Protein AF-A0A3D4UGM9-F1 (afdb_monomer_lite)

pLDDT: mean 83.97, std 18.54, range [36.38, 98.12]

Structure (mmCIF, N/CA/C/O backbone):
data_AF-A0A3D4UGM9-F1
#
_entry.id   AF-A0A3D4UGM9-F1
#
loop_
_atom_site.group_PDB
_atom_site.id
_atom_site.type_symbol
_atom_site.label_atom_id
_atom_site.label_alt_id
_atom_site.label_comp_id
_atom_site.label_asym_id
_atom_site.label_entity_id
_atom_site.label_seq_id
_atom_site.pdbx_PDB_ins_code
_atom_site.Cartn_x
_atom_site.Cartn_y
_atom_site.Cartn_z
_atom_site.occupancy
_atom_site.B_iso_or_equiv
_atom_site.auth_seq_id
_atom_site.auth_comp_id
_atom_site.auth_asym_id
_atom_site.auth_atom_id
_atom_site.pdbx_PDB_model_num
ATOM 1 N N . MET A 1 1 ? 41.164 -22.476 -8.500 1.00 52.16 1 MET A N 1
ATOM 2 C CA . MET A 1 1 ? 39.698 -22.614 -8.612 1.00 52.16 1 MET A CA 1
ATOM 3 C C . MET A 1 1 ? 39.141 -21.199 -8.701 1.00 52.16 1 MET A C 1
ATOM 5 O O . MET A 1 1 ? 39.003 -20.539 -7.682 1.00 52.16 1 MET A O 1
ATOM 9 N N . GLU A 1 2 ? 38.993 -20.668 -9.916 1.00 48.28 2 GLU A N 1
ATOM 10 C CA . GLU 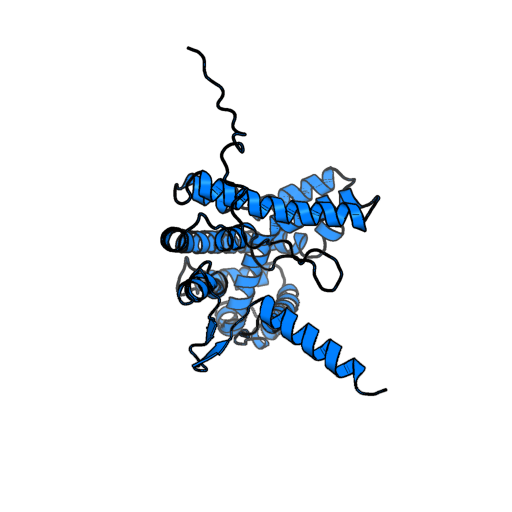A 1 2 ? 38.495 -19.303 -10.129 1.00 48.28 2 GLU A CA 1
ATOM 11 C C . GLU A 1 2 ? 36.993 -19.257 -9.857 1.00 48.28 2 GLU A C 1
ATOM 13 O O . GLU A 1 2 ? 36.191 -19.853 -10.579 1.00 48.28 2 GLU A O 1
ATOM 18 N N . ILE A 1 3 ? 36.606 -18.544 -8.802 1.00 52.09 3 ILE A N 1
ATOM 19 C CA . ILE A 1 3 ? 35.214 -18.181 -8.561 1.00 52.09 3 ILE A CA 1
ATOM 20 C C . ILE A 1 3 ? 34.865 -17.136 -9.621 1.00 52.09 3 ILE A C 1
ATOM 22 O O . ILE A 1 3 ? 35.132 -15.948 -9.441 1.00 52.09 3 ILE A O 1
ATOM 26 N N . ARG A 1 4 ? 34.296 -17.572 -10.752 1.00 52.66 4 ARG A N 1
ATOM 27 C CA . ARG A 1 4 ? 33.662 -16.660 -11.710 1.00 52.66 4 ARG A CA 1
ATOM 28 C C . ARG A 1 4 ? 32.593 -15.880 -10.949 1.00 52.66 4 ARG A C 1
ATOM 30 O O . ARG A 1 4 ? 31.542 -16.431 -10.615 1.00 52.66 4 ARG A O 1
ATOM 37 N N . ARG A 1 5 ? 32.871 -14.608 -10.649 1.00 54.94 5 ARG A N 1
ATOM 38 C CA . ARG A 1 5 ? 31.855 -13.646 -10.220 1.00 54.94 5 ARG A CA 1
ATOM 39 C C . ARG A 1 5 ? 30.829 -13.604 -11.348 1.00 54.94 5 ARG A C 1
ATOM 41 O O . ARG A 1 5 ? 31.093 -13.027 -12.393 1.00 54.94 5 ARG A O 1
ATOM 48 N N . ARG A 1 6 ? 29.704 -14.307 -11.184 1.00 53.03 6 ARG A N 1
ATOM 49 C CA . ARG A 1 6 ? 28.543 -14.129 -12.060 1.00 53.03 6 ARG A CA 1
ATOM 50 C C . ARG A 1 6 ? 28.184 -12.655 -11.974 1.00 53.03 6 ARG A C 1
ATOM 52 O O . ARG A 1 6 ? 27.813 -12.205 -10.888 1.00 53.03 6 ARG A O 1
ATOM 59 N N . ASP A 1 7 ? 28.303 -11.938 -13.084 1.00 53.28 7 ASP A N 1
ATOM 60 C CA . ASP A 1 7 ? 27.740 -10.603 -13.205 1.00 53.28 7 ASP A CA 1
ATOM 61 C C . ASP A 1 7 ? 26.256 -10.701 -12.859 1.00 53.28 7 ASP A C 1
ATOM 63 O O . ASP A 1 7 ? 25.446 -11.293 -13.578 1.00 53.28 7 ASP A O 1
ATOM 67 N N . ARG A 1 8 ? 25.896 -10.166 -11.688 1.00 53.78 8 ARG A N 1
ATOM 68 C CA . ARG A 1 8 ? 24.505 -10.113 -11.219 1.00 53.78 8 ARG A CA 1
ATOM 69 C C . ARG A 1 8 ? 23.646 -9.184 -12.091 1.00 53.78 8 ARG A C 1
ATOM 71 O O . ARG A 1 8 ? 22.435 -9.165 -11.916 1.00 53.78 8 ARG A O 1
ATOM 78 N N . ASN A 1 9 ? 24.263 -8.507 -13.064 1.00 51.75 9 ASN A N 1
ATOM 79 C CA . ASN A 1 9 ? 23.662 -7.527 -13.963 1.00 51.75 9 ASN A CA 1
ATOM 80 C C . ASN A 1 9 ? 23.486 -8.037 -15.406 1.00 51.75 9 ASN A C 1
ATOM 82 O O . ASN A 1 9 ? 23.445 -7.225 -16.324 1.00 51.75 9 ASN A O 1
ATOM 86 N N . ASN A 1 10 ? 23.364 -9.352 -15.645 1.00 52.81 10 ASN A N 1
ATOM 87 C CA . ASN A 1 10 ? 22.950 -9.875 -16.960 1.00 52.81 10 ASN A CA 1
ATOM 88 C C . ASN A 1 10 ? 21.470 -9.513 -17.244 1.00 52.81 10 ASN A C 1
ATOM 90 O O . ASN A 1 10 ? 20.589 -10.377 -17.183 1.00 52.81 10 ASN A O 1
ATOM 94 N N . GLU A 1 11 ? 21.211 -8.230 -17.508 1.00 55.91 11 GLU A N 1
ATOM 95 C CA . GLU A 1 11 ? 20.024 -7.700 -18.195 1.00 55.91 11 GLU A CA 1
ATOM 96 C C . GLU A 1 11 ? 20.094 -7.965 -19.709 1.00 55.91 11 GLU A C 1
ATOM 98 O O . GLU A 1 11 ? 19.071 -7.913 -20.379 1.00 55.91 11 GLU A O 1
ATOM 103 N N . ALA A 1 12 ? 21.274 -8.328 -20.228 1.00 55.41 12 ALA A N 1
ATOM 104 C CA . ALA A 1 12 ? 21.568 -8.501 -21.653 1.00 55.41 12 ALA A CA 1
ATOM 105 C C . ALA A 1 12 ? 20.773 -9.609 -22.382 1.00 55.41 12 ALA A C 1
ATOM 107 O O . ALA A 1 12 ? 20.833 -9.668 -23.602 1.00 55.41 12 ALA A O 1
ATOM 108 N N . ASP A 1 13 ? 20.015 -10.447 -21.664 1.00 68.00 13 ASP A N 1
ATOM 109 C CA . ASP A 1 13 ? 19.215 -11.538 -22.250 1.00 68.00 13 ASP A CA 1
ATOM 110 C C . ASP A 1 13 ? 17.695 -11.348 -22.057 1.00 68.00 13 ASP A C 1
ATOM 112 O O . ASP A 1 13 ? 16.922 -12.297 -22.216 1.00 68.00 13 ASP A O 1
ATOM 116 N N . LEU A 1 14 ? 17.234 -10.161 -21.640 1.00 77.88 14 LEU A N 1
ATOM 117 C CA . LEU A 1 14 ? 15.797 -9.905 -21.521 1.00 77.88 14 LEU A CA 1
ATOM 118 C C . LEU A 1 14 ? 15.202 -9.556 -22.892 1.00 77.88 14 LEU A C 1
ATOM 120 O O . LEU A 1 14 ? 15.780 -8.742 -23.608 1.00 77.88 14 LEU A O 1
ATOM 124 N N . PRO A 1 15 ? 14.039 -10.121 -23.260 1.00 75.44 15 PRO A N 1
ATOM 125 C CA . PRO A 1 15 ? 13.365 -9.805 -24.512 1.00 75.44 15 PRO A CA 1
ATOM 126 C C . PRO A 1 15 ? 12.660 -8.442 -24.399 1.00 75.44 15 PRO A C 1
ATOM 128 O O . PRO A 1 15 ? 11.434 -8.367 -24.359 1.00 75.44 15 PRO A O 1
ATOM 131 N N . THR A 1 16 ? 13.441 -7.361 -24.312 1.00 74.31 16 THR A N 1
ATOM 132 C CA . THR A 1 16 ? 12.942 -5.977 -24.203 1.00 74.31 16 THR A CA 1
ATOM 133 C C . THR A 1 16 ? 12.211 -5.510 -25.458 1.00 74.31 16 THR A C 1
ATOM 135 O O . THR A 1 16 ? 11.442 -4.559 -25.395 1.00 74.31 16 THR A O 1
ATOM 138 N N . ASP A 1 17 ? 12.410 -6.200 -26.581 1.00 80.56 17 ASP A N 1
ATOM 139 C CA . ASP A 1 17 ? 11.792 -5.866 -27.866 1.00 80.56 17 ASP A CA 1
ATOM 140 C C . ASP A 1 17 ? 10.357 -6.403 -28.006 1.00 80.56 17 ASP A C 1
ATOM 142 O O . ASP A 1 17 ? 9.691 -6.137 -29.006 1.00 80.56 17 ASP A O 1
ATOM 146 N N . VAL A 1 18 ? 9.859 -7.175 -27.032 1.00 84.38 18 VAL A N 1
ATOM 147 C CA . VAL A 1 18 ? 8.483 -7.688 -27.062 1.00 84.38 18 VAL A CA 1
ATOM 148 C C . VAL A 1 18 ? 7.525 -6.568 -26.647 1.00 84.38 18 VAL A C 1
ATOM 150 O O . VAL A 1 18 ? 7.642 -6.084 -25.522 1.00 84.38 18 VAL A O 1
ATOM 153 N N . PRO A 1 19 ? 6.550 -6.172 -27.487 1.00 90.19 19 PRO A N 1
ATOM 154 C CA . PRO A 1 19 ? 5.600 -5.119 -27.138 1.00 90.19 19 PRO A CA 1
ATOM 155 C C . PRO A 1 19 ? 4.764 -5.468 -25.899 1.00 90.19 19 PRO A C 1
ATOM 157 O O . PRO A 1 19 ? 4.309 -6.603 -25.745 1.00 90.19 19 PRO A O 1
ATOM 160 N N . TYR A 1 20 ? 4.512 -4.479 -25.039 1.00 92.75 20 TYR A N 1
ATOM 161 C CA . TYR A 1 20 ? 3.623 -4.601 -23.881 1.00 92.75 20 TYR A CA 1
ATOM 162 C C . TYR A 1 20 ? 2.859 -3.297 -23.611 1.00 92.75 20 TYR A C 1
ATOM 164 O O . TYR A 1 20 ? 3.333 -2.217 -23.977 1.00 92.75 20 TYR A O 1
ATOM 172 N N . PRO A 1 21 ? 1.692 -3.364 -22.941 1.00 93.06 21 PRO A N 1
ATOM 173 C CA . PRO A 1 21 ? 0.984 -2.175 -22.480 1.00 93.06 21 PRO A CA 1
ATOM 174 C C . PRO A 1 21 ? 1.801 -1.440 -21.412 1.00 93.06 21 PRO A C 1
ATOM 176 O O . PRO A 1 21 ? 2.055 -1.977 -20.328 1.00 93.06 21 PRO A O 1
ATOM 179 N N . LYS A 1 22 ? 2.212 -0.207 -21.713 1.00 94.62 22 LYS A N 1
ATOM 180 C CA . LYS A 1 22 ? 2.955 0.640 -20.776 1.00 94.62 22 LYS A CA 1
ATOM 181 C C . LYS A 1 22 ? 2.076 1.045 -19.595 1.00 94.62 22 LYS A C 1
ATOM 183 O O . LYS A 1 22 ? 0.906 1.384 -19.771 1.00 94.62 22 LYS A O 1
ATOM 188 N N . LEU A 1 23 ? 2.664 1.037 -18.398 1.00 95.69 23 LEU A N 1
ATOM 189 C CA . LEU A 1 23 ? 1.989 1.500 -17.181 1.00 95.69 23 LEU A CA 1
ATOM 190 C C . LEU A 1 23 ? 1.979 3.028 -17.071 1.00 95.69 23 LEU A C 1
ATOM 192 O O . LEU A 1 23 ? 1.031 3.596 -16.544 1.00 95.69 23 LEU A O 1
ATOM 196 N N . ALA A 1 24 ? 3.030 3.691 -17.562 1.00 96.56 24 ALA A N 1
ATOM 197 C CA . ALA A 1 24 ? 3.101 5.145 -17.583 1.00 96.56 24 ALA A CA 1
ATOM 198 C C . ALA A 1 24 ? 2.166 5.688 -18.669 1.00 96.56 24 ALA A C 1
ATOM 200 O O . ALA A 1 24 ? 2.397 5.477 -19.861 1.00 96.56 24 ALA A O 1
ATOM 201 N N . GLN A 1 25 ? 1.112 6.377 -18.241 1.00 95.00 25 GLN A N 1
ATOM 202 C CA . GLN A 1 25 ? 0.157 7.059 -19.106 1.00 95.00 25 GLN A CA 1
ATOM 203 C C . GLN A 1 25 ? 0.026 8.502 -18.633 1.00 95.00 25 GLN A C 1
ATOM 205 O O . GLN A 1 25 ? -0.074 8.747 -17.432 1.00 95.00 25 GLN A O 1
ATOM 210 N N . THR A 1 26 ? 0.046 9.454 -19.559 1.00 93.75 26 THR A N 1
ATOM 211 C CA . THR A 1 26 ? -0.160 10.867 -19.234 1.00 93.75 26 THR A CA 1
ATOM 212 C C . THR A 1 26 ? -1.630 11.103 -18.894 1.00 93.75 26 THR A C 1
ATOM 214 O O . THR A 1 26 ? -2.517 10.720 -19.655 1.00 93.75 26 THR A O 1
ATOM 217 N N . GLY A 1 27 ? -1.881 11.703 -17.736 1.00 91.88 27 GLY A N 1
ATOM 218 C CA . GLY A 1 27 ? -3.193 12.116 -17.275 1.00 91.88 27 GLY A CA 1
ATOM 219 C C . GLY A 1 27 ? -3.652 13.441 -17.897 1.00 91.88 27 GLY A C 1
ATOM 220 O O . GLY A 1 27 ? -2.912 14.079 -18.651 1.00 91.88 27 GLY A O 1
ATOM 221 N N . PRO A 1 28 ? -4.883 13.881 -17.574 1.00 90.62 28 PRO A N 1
ATOM 222 C CA . PRO A 1 28 ? -5.460 15.125 -18.096 1.00 90.62 28 PRO A CA 1
ATOM 223 C C . PRO A 1 28 ? -4.672 16.391 -17.728 1.00 90.62 28 PRO A C 1
ATOM 225 O O . PRO A 1 28 ? -4.784 17.407 -18.405 1.00 90.62 28 PRO A O 1
ATOM 228 N N . ASP A 1 29 ? -3.889 16.331 -16.654 1.00 90.38 29 ASP A N 1
ATOM 229 C CA . ASP A 1 29 ? -3.048 17.407 -16.127 1.00 90.38 29 ASP A CA 1
ATOM 230 C C . ASP A 1 29 ? -1.643 17.451 -16.756 1.00 90.38 29 ASP A C 1
ATOM 232 O O . ASP A 1 29 ? -0.826 18.296 -16.392 1.00 90.38 29 ASP A O 1
ATOM 236 N N . GLY A 1 30 ? -1.344 16.546 -17.694 1.00 90.94 30 GLY A N 1
ATOM 237 C CA . GLY A 1 30 ? -0.029 16.433 -18.324 1.00 90.94 30 GLY A CA 1
ATOM 238 C C . GLY A 1 30 ? 1.013 15.678 -17.490 1.00 90.94 30 GLY A C 1
ATOM 239 O O . GLY A 1 30 ? 2.137 15.508 -17.965 1.00 90.94 30 GLY A O 1
ATOM 240 N N . ARG A 1 31 ? 0.665 15.186 -16.293 1.00 94.44 31 ARG A N 1
ATOM 241 C CA . ARG A 1 31 ? 1.539 14.351 -15.449 1.00 94.44 31 ARG A CA 1
ATOM 242 C C . ARG A 1 31 ? 1.306 12.866 -15.724 1.00 94.44 31 ARG A C 1
ATOM 244 O O . ARG A 1 31 ? 0.272 12.473 -16.250 1.00 94.44 31 ARG A O 1
ATOM 251 N N . ILE A 1 32 ? 2.256 12.002 -15.385 1.00 95.62 32 ILE A N 1
ATOM 252 C CA . ILE A 1 32 ? 2.084 10.549 -15.408 1.00 95.62 32 ILE A CA 1
ATOM 253 C C . ILE A 1 32 ? 1.095 10.159 -14.312 1.00 95.62 32 ILE A C 1
ATOM 255 O O . ILE A 1 32 ? 1.346 10.351 -13.118 1.00 95.62 32 ILE A O 1
ATOM 259 N N . ALA A 1 33 ? -0.018 9.561 -14.730 1.00 93.19 33 ALA A N 1
ATOM 260 C CA . ALA A 1 33 ? -1.059 9.075 -13.845 1.00 93.19 33 ALA A CA 1
ATOM 261 C C . ALA A 1 33 ? -0.470 8.110 -12.807 1.00 93.19 33 ALA A C 1
ATOM 263 O O . ALA A 1 33 ? 0.160 7.102 -13.145 1.00 93.19 33 ALA A O 1
ATOM 264 N N . ARG A 1 34 ? -0.676 8.431 -11.528 1.00 92.44 34 ARG A N 1
ATOM 265 C CA . ARG A 1 34 ? -0.222 7.596 -10.416 1.00 92.44 34 ARG A CA 1
ATOM 266 C C . ARG A 1 34 ? -1.104 6.350 -10.321 1.00 92.44 34 ARG A C 1
ATOM 268 O O . ARG A 1 34 ? -2.331 6.430 -10.379 1.00 92.44 34 ARG A O 1
ATOM 275 N N . LEU A 1 35 ? -0.473 5.185 -10.205 1.00 92.19 35 LEU A N 1
ATOM 276 C CA . LEU A 1 35 ? -1.179 3.905 -10.168 1.00 92.19 35 LEU A CA 1
ATOM 277 C C . LEU A 1 35 ? -1.915 3.715 -8.834 1.00 92.19 35 LEU A C 1
ATOM 279 O O . LEU A 1 35 ? -1.336 3.872 -7.765 1.00 92.19 35 LEU A O 1
ATOM 283 N N . ARG A 1 36 ? -3.175 3.275 -8.911 1.00 87.69 36 ARG A N 1
ATOM 284 C CA . ARG A 1 36 ? -4.008 2.894 -7.749 1.00 87.69 36 ARG A CA 1
ATOM 285 C C . ARG A 1 36 ? -3.778 1.458 -7.271 1.00 87.69 36 ARG A C 1
ATOM 287 O O . ARG A 1 36 ? -4.483 0.960 -6.408 1.00 87.69 36 ARG A O 1
ATOM 294 N N . GLN A 1 37 ? -2.850 0.745 -7.896 1.00 90.12 37 GLN A N 1
ATOM 295 C CA . GLN A 1 37 ? -2.473 -0.618 -7.538 1.00 90.12 37 GLN A CA 1
ATOM 296 C C . GLN A 1 37 ? -0.955 -0.719 -7.542 1.00 90.12 37 GLN A C 1
ATOM 298 O O . GLN A 1 37 ? -0.273 0.106 -8.154 1.00 90.12 37 GLN A O 1
ATOM 303 N N . LEU A 1 38 ? -0.436 -1.772 -6.911 1.00 92.69 38 LEU A N 1
ATOM 304 C CA . LEU A 1 38 ? 0.997 -2.033 -6.903 1.00 92.69 38 LEU A CA 1
ATOM 305 C C . LEU A 1 38 ? 1.546 -2.121 -8.337 1.00 92.69 38 LEU A C 1
ATOM 307 O O . LEU A 1 38 ? 1.051 -2.942 -9.122 1.00 92.69 38 LEU A O 1
ATOM 311 N N . PRO A 1 39 ? 2.607 -1.362 -8.669 1.00 95.25 39 PRO A N 1
ATOM 312 C CA . PRO A 1 39 ? 3.260 -1.426 -9.967 1.00 95.25 39 PRO A CA 1
ATOM 313 C C . PRO A 1 39 ? 3.654 -2.853 -10.349 1.00 95.25 39 PRO A C 1
ATOM 315 O O . PRO A 1 39 ? 3.459 -3.246 -11.492 1.00 95.25 39 PRO A O 1
ATOM 318 N N . ASP A 1 40 ? 4.136 -3.662 -9.397 1.00 95.31 40 ASP A N 1
ATOM 319 C CA . ASP A 1 40 ? 4.467 -5.072 -9.629 1.00 95.31 40 ASP A CA 1
ATOM 320 C C . ASP A 1 40 ? 3.260 -5.899 -10.100 1.00 95.31 40 ASP A C 1
ATOM 322 O O . ASP A 1 40 ? 3.409 -6.729 -10.996 1.00 95.31 40 ASP A O 1
ATOM 326 N N . ILE A 1 41 ? 2.075 -5.674 -9.520 1.00 92.94 41 ILE A N 1
ATOM 327 C CA . ILE A 1 41 ? 0.835 -6.381 -9.875 1.00 92.94 41 ILE A CA 1
ATOM 328 C C . ILE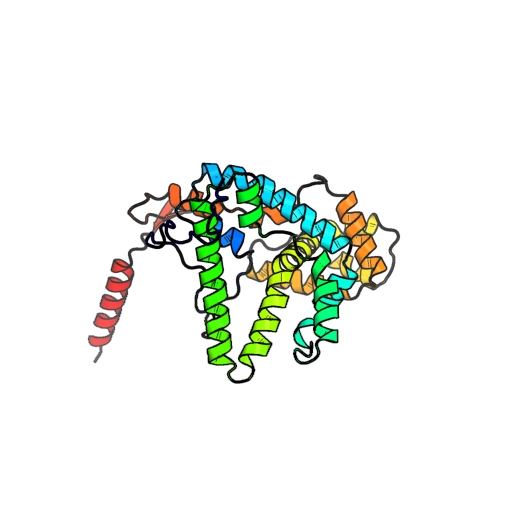 A 1 41 ? 0.394 -5.985 -11.281 1.00 92.94 41 ILE A C 1
ATOM 330 O O . ILE A 1 41 ? 0.106 -6.853 -12.103 1.00 92.94 41 ILE A O 1
ATOM 334 N N . LEU A 1 42 ? 0.383 -4.686 -11.580 1.00 93.00 42 LEU A N 1
ATOM 335 C CA . LEU A 1 42 ? 0.013 -4.188 -12.904 1.00 93.00 42 LEU A CA 1
ATOM 336 C C . LEU A 1 42 ? 1.028 -4.603 -13.973 1.00 93.00 42 LEU A C 1
ATOM 338 O O . LEU A 1 42 ? 0.641 -5.008 -15.068 1.00 93.00 42 LEU A O 1
ATOM 342 N N . ALA A 1 43 ? 2.317 -4.613 -13.640 1.00 95.19 43 ALA A N 1
ATOM 343 C CA . ALA A 1 43 ? 3.356 -5.134 -14.514 1.00 95.19 43 ALA A CA 1
ATOM 344 C C . ALA A 1 43 ? 3.125 -6.615 -14.835 1.00 95.19 43 ALA A C 1
ATOM 346 O O . ALA A 1 43 ? 3.247 -6.989 -15.998 1.00 95.19 43 ALA A O 1
ATOM 347 N N . LEU A 1 44 ? 2.706 -7.444 -13.867 1.00 94.38 44 LEU A N 1
ATOM 348 C CA . LEU A 1 44 ? 2.413 -8.864 -14.118 1.00 94.38 44 LEU A CA 1
ATOM 349 C C . LEU A 1 44 ? 1.257 -9.037 -15.109 1.00 94.38 44 LEU A C 1
ATOM 351 O O . LEU A 1 44 ? 1.301 -9.946 -15.941 1.00 94.38 44 LEU A O 1
ATOM 355 N N . ARG A 1 45 ? 0.257 -8.144 -15.062 1.00 91.06 45 ARG A N 1
ATOM 356 C CA . ARG A 1 45 ? -0.846 -8.107 -16.038 1.00 91.06 45 ARG A CA 1
ATOM 357 C C . ARG A 1 45 ? -0.338 -7.752 -17.435 1.00 91.06 45 ARG A C 1
ATOM 359 O O . ARG A 1 45 ? -0.679 -8.446 -18.397 1.00 91.06 45 ARG A O 1
ATOM 366 N N . SER A 1 46 ? 0.516 -6.734 -17.540 1.00 91.94 46 SER A N 1
ATOM 367 C CA . SER A 1 46 ? 1.095 -6.269 -18.809 1.00 91.94 46 SER A CA 1
ATOM 368 C C . SER A 1 46 ? 2.192 -7.177 -19.368 1.00 91.94 46 SER A C 1
ATOM 370 O O . SER A 1 46 ? 2.493 -7.100 -20.554 1.00 91.94 46 SER A O 1
ATOM 372 N N . ASN A 1 47 ? 2.797 -8.039 -18.550 1.00 94.12 47 ASN A N 1
ATOM 373 C CA . ASN A 1 47 ? 3.972 -8.815 -18.928 1.00 94.12 47 ASN A CA 1
ATOM 374 C C . ASN A 1 47 ? 3.626 -9.946 -19.920 1.00 94.12 47 ASN A C 1
ATOM 376 O O . ASN A 1 47 ? 3.024 -10.949 -19.516 1.00 94.12 47 ASN A O 1
ATOM 380 N N . PRO A 1 48 ? 4.061 -9.864 -21.191 1.00 92.94 48 PRO A N 1
ATOM 381 C CA . PRO A 1 48 ? 3.671 -10.812 -22.239 1.00 92.94 48 PRO A CA 1
ATOM 382 C C . PRO A 1 48 ? 4.251 -12.216 -22.023 1.00 92.94 48 PRO A C 1
ATOM 384 O O . PRO A 1 48 ? 3.784 -13.188 -22.607 1.00 92.94 48 PRO A O 1
ATOM 387 N N . THR A 1 49 ? 5.266 -12.341 -21.166 1.00 93.06 49 THR A N 1
ATOM 388 C CA . THR A 1 49 ? 5.921 -13.622 -20.870 1.00 93.06 49 THR A CA 1
ATOM 389 C C . THR A 1 49 ? 5.252 -14.386 -19.725 1.00 93.06 49 THR A C 1
ATOM 391 O O . THR A 1 49 ? 5.509 -15.577 -19.535 1.00 93.06 49 THR A O 1
ATOM 394 N N . VAL A 1 50 ? 4.394 -13.730 -18.940 1.00 92.31 50 VAL A N 1
ATOM 395 C CA . VAL A 1 50 ? 3.559 -14.383 -17.925 1.00 92.31 50 VAL A CA 1
ATOM 396 C C . VAL A 1 50 ? 2.336 -14.936 -18.646 1.00 92.31 50 VAL A C 1
ATOM 398 O O . VAL A 1 50 ? 1.714 -14.212 -19.408 1.00 92.31 50 VAL A O 1
ATOM 401 N N . GLY A 1 51 ? 1.988 -16.207 -18.451 1.00 88.94 51 GLY A N 1
ATOM 402 C CA . GLY A 1 51 ? 0.781 -16.817 -19.029 1.00 88.94 51 GLY A CA 1
ATOM 403 C C . GLY A 1 51 ? -0.328 -17.023 -17.987 1.00 88.94 51 GLY A C 1
ATOM 404 O O . GLY A 1 51 ? -0.060 -16.882 -16.791 1.00 88.94 51 GLY A O 1
ATOM 405 N N . PRO A 1 52 ? -1.547 -17.427 -18.399 1.00 85.31 52 PRO A N 1
ATOM 406 C CA . PRO A 1 52 ? -2.669 -17.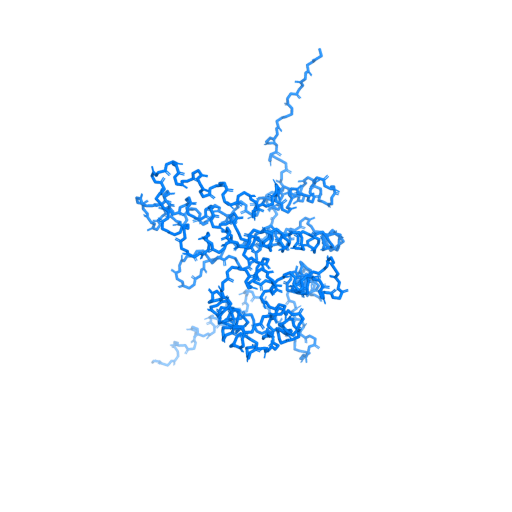690 -17.490 1.00 85.31 52 PRO A CA 1
ATOM 407 C C . PRO A 1 52 ? -2.327 -18.638 -16.340 1.00 85.31 52 PRO A C 1
ATOM 409 O O . PRO A 1 52 ? -2.574 -18.332 -15.180 1.00 85.31 52 PRO A O 1
ATOM 412 N N . LYS A 1 53 ? -1.651 -19.745 -16.660 1.00 87.50 53 LYS A N 1
ATOM 413 C CA . LYS A 1 53 ? -1.224 -20.748 -15.679 1.00 87.50 53 LYS A CA 1
ATOM 414 C C . LYS A 1 53 ? -0.275 -20.176 -14.621 1.00 87.50 53 LYS A C 1
ATOM 416 O O . LYS A 1 53 ? -0.355 -20.534 -13.452 1.00 87.50 53 LYS A O 1
ATOM 421 N N . THR A 1 54 ? 0.647 -19.302 -15.027 1.00 90.44 54 THR A N 1
ATOM 422 C CA . THR A 1 54 ? 1.568 -18.645 -14.089 1.00 90.44 54 THR A CA 1
ATOM 423 C C . THR A 1 54 ? 0.810 -17.667 -13.201 1.00 90.44 54 THR A C 1
ATOM 425 O O . THR A 1 54 ? 1.041 -17.637 -12.000 1.00 90.44 54 THR A O 1
ATOM 428 N N . ALA A 1 55 ? -0.127 -16.907 -13.765 1.00 83.50 55 ALA A N 1
ATOM 429 C CA . ALA A 1 55 ? -0.939 -15.967 -13.006 1.00 83.50 55 ALA A CA 1
ATOM 430 C C . ALA A 1 55 ? -1.849 -16.659 -11.974 1.00 83.50 55 ALA A C 1
ATOM 432 O O . ALA A 1 55 ? -1.918 -16.201 -10.838 1.00 83.50 55 ALA A O 1
ATOM 433 N N . GLU A 1 56 ? -2.452 -17.804 -12.305 1.00 85.44 56 GLU A N 1
ATOM 434 C CA . GLU A 1 56 ? -3.201 -18.628 -11.340 1.00 85.44 56 GLU A CA 1
ATOM 435 C C . GLU A 1 56 ? -2.335 -19.066 -10.148 1.00 85.44 56 GLU A C 1
ATOM 437 O O . GLU A 1 56 ? -2.797 -19.051 -9.010 1.00 85.44 56 GLU A O 1
ATOM 442 N N . ALA A 1 57 ? -1.058 -19.387 -10.383 1.00 89.62 57 ALA A N 1
ATOM 443 C CA . ALA A 1 57 ? -0.113 -19.723 -9.317 1.00 89.62 57 ALA A CA 1
ATOM 444 C C . ALA A 1 57 ? 0.334 -18.505 -8.480 1.00 89.62 57 ALA A C 1
ATOM 446 O O . ALA A 1 57 ? 0.770 -18.670 -7.341 1.00 89.62 57 ALA A O 1
ATOM 447 N N . ILE A 1 58 ? 0.238 -17.289 -9.027 1.00 91.00 58 ILE A N 1
ATOM 448 C CA . ILE A 1 58 ? 0.613 -16.042 -8.346 1.00 91.00 58 ILE A CA 1
ATOM 449 C C . ILE A 1 58 ? -0.471 -15.600 -7.358 1.00 91.00 58 ILE A C 1
ATOM 451 O O . ILE A 1 58 ? -0.136 -15.132 -6.268 1.00 91.00 58 ILE A O 1
ATOM 455 N N . MET A 1 59 ? -1.754 -15.750 -7.709 1.00 86.44 59 MET A N 1
ATOM 456 C CA . MET A 1 59 ? -2.864 -15.174 -6.936 1.00 86.44 59 MET A CA 1
ATOM 457 C C . MET A 1 59 ? -2.863 -15.555 -5.446 1.00 86.44 59 MET A C 1
ATOM 459 O O . MET A 1 59 ? -2.910 -14.639 -4.624 1.00 86.44 59 MET A O 1
ATOM 463 N N . PRO A 1 60 ? -2.707 -16.837 -5.048 1.00 87.31 60 PRO A N 1
ATOM 464 C CA . PRO A 1 60 ? -2.679 -17.197 -3.628 1.00 87.31 60 PRO A CA 1
ATOM 465 C C . PRO A 1 60 ? -1.560 -16.500 -2.842 1.00 87.31 60 PRO A C 1
ATOM 467 O O . PRO A 1 60 ? -1.713 -16.219 -1.655 1.00 87.31 60 PRO A O 1
ATOM 470 N N . LEU A 1 61 ? -0.432 -16.191 -3.490 1.00 90.62 61 LEU A N 1
ATOM 471 C CA . LEU A 1 61 ? 0.666 -15.474 -2.845 1.00 90.62 61 LEU A CA 1
ATOM 472 C C . LEU A 1 61 ? 0.411 -13.983 -2.729 1.00 90.62 61 LEU A C 1
ATOM 474 O O . LEU A 1 61 ? 0.788 -13.396 -1.721 1.00 90.62 61 LEU A O 1
ATOM 478 N N . VAL A 1 62 ? -0.235 -13.376 -3.725 1.00 90.12 62 VAL A N 1
ATOM 479 C CA . VAL A 1 62 ? -0.683 -11.983 -3.626 1.00 90.12 62 VAL A CA 1
ATOM 480 C C . VAL A 1 62 ? -1.645 -11.836 -2.448 1.00 90.12 62 VAL A C 1
ATOM 482 O O . VAL A 1 62 ? -1.521 -10.892 -1.676 1.00 90.12 62 VAL A O 1
ATOM 485 N N . TYR A 1 63 ? -2.531 -12.814 -2.252 1.00 87.12 63 TYR A N 1
ATOM 486 C CA . TYR A 1 63 ? -3.485 -12.837 -1.142 1.00 87.12 63 TYR A CA 1
ATOM 487 C C . TYR A 1 63 ? -2.792 -12.944 0.212 1.00 87.12 63 TYR A C 1
ATOM 489 O O . TYR A 1 63 ? -3.026 -12.127 1.100 1.00 87.12 63 TYR A O 1
ATOM 497 N N . LEU A 1 64 ? -1.875 -13.903 0.344 1.00 89.19 64 LEU A N 1
ATOM 498 C CA . LEU A 1 64 ? -1.084 -14.070 1.558 1.00 89.19 64 LEU A CA 1
ATOM 499 C C . LEU A 1 64 ? -0.231 -12.831 1.859 1.00 89.19 64 LEU A C 1
ATOM 501 O O . LEU A 1 64 ? -0.083 -12.439 3.014 1.00 89.19 64 LEU A O 1
ATOM 505 N N . ARG A 1 65 ? 0.359 -12.222 0.828 1.00 92.62 65 ARG A N 1
ATOM 506 C CA . ARG A 1 65 ? 1.186 -11.023 0.968 1.00 92.62 65 ARG A CA 1
ATOM 507 C C . ARG A 1 65 ? 0.353 -9.829 1.425 1.00 92.62 65 ARG A C 1
ATOM 509 O O . ARG A 1 65 ? 0.761 -9.139 2.352 1.00 92.62 65 ARG A O 1
ATOM 516 N N . ARG A 1 66 ? -0.831 -9.650 0.837 1.00 91.19 66 ARG A N 1
ATOM 517 C CA . ARG A 1 66 ? -1.800 -8.639 1.254 1.00 91.19 66 ARG A CA 1
ATOM 518 C C . ARG A 1 66 ? -2.190 -8.811 2.719 1.00 91.19 66 ARG A C 1
ATOM 520 O O . ARG A 1 66 ? -2.095 -7.851 3.470 1.00 91.19 66 ARG A O 1
ATOM 527 N N . TYR A 1 67 ? -2.535 -10.029 3.130 1.00 90.81 67 TYR A N 1
ATOM 528 C CA . TYR A 1 67 ? -2.854 -10.329 4.525 1.00 90.81 67 TYR A CA 1
ATOM 529 C C . TYR A 1 67 ? -1.702 -9.973 5.478 1.00 90.81 67 TYR A C 1
ATOM 531 O O . TYR A 1 67 ? -1.914 -9.310 6.485 1.00 90.81 67 TYR A O 1
ATOM 539 N N . LYS A 1 68 ? -0.459 -10.338 5.134 1.00 93.75 68 LYS A N 1
ATOM 540 C CA . LYS A 1 68 ? 0.715 -9.958 5.938 1.00 93.75 68 LYS A CA 1
ATOM 541 C C . LYS A 1 68 ? 0.878 -8.449 6.060 1.00 93.75 68 LYS A C 1
ATOM 543 O O . LYS A 1 68 ? 1.211 -7.980 7.139 1.00 93.75 68 LYS A O 1
ATOM 548 N N . MET A 1 69 ? 0.653 -7.713 4.972 1.00 96.00 69 MET A N 1
ATOM 549 C CA . MET A 1 69 ? 0.747 -6.258 5.000 1.00 96.00 69 MET A CA 1
ATOM 550 C C . MET A 1 69 ? -0.352 -5.634 5.859 1.00 96.00 69 MET A C 1
ATOM 552 O O . MET A 1 69 ? -0.078 -4.706 6.605 1.00 96.00 69 MET A O 1
ATOM 556 N N . GLU A 1 70 ? -1.575 -6.162 5.804 1.00 95.06 70 GLU A N 1
ATOM 557 C CA . GLU A 1 70 ? -2.655 -5.735 6.698 1.00 95.06 70 GLU A CA 1
ATOM 558 C C . GLU A 1 70 ? -2.273 -5.953 8.160 1.00 95.06 70 GLU A C 1
ATOM 560 O O . GLU A 1 70 ? -2.380 -5.026 8.951 1.00 95.06 70 GLU A O 1
ATOM 565 N N . THR A 1 71 ? -1.733 -7.123 8.509 1.00 94.69 71 THR A N 1
ATOM 566 C CA . THR A 1 71 ? -1.221 -7.376 9.862 1.00 94.69 71 THR A CA 1
ATOM 567 C C . THR A 1 71 ? -0.113 -6.396 10.244 1.00 94.69 71 THR A C 1
ATOM 569 O O . THR A 1 71 ? -0.169 -5.826 11.326 1.00 94.69 71 THR A O 1
ATOM 572 N N . SER A 1 72 ? 0.850 -6.135 9.354 1.00 96.81 72 SER A N 1
ATOM 573 C CA . SER A 1 72 ? 1.906 -5.142 9.594 1.00 96.81 72 SER A CA 1
ATOM 574 C C . SER A 1 72 ? 1.354 -3.735 9.824 1.00 96.81 72 SER A C 1
ATOM 576 O O . SER A 1 72 ? 1.847 -3.040 10.706 1.00 96.81 72 SER A O 1
ATOM 578 N N . VAL A 1 73 ? 0.337 -3.318 9.064 1.00 97.56 73 VAL A N 1
ATOM 579 C CA . VAL A 1 73 ? -0.333 -2.022 9.246 1.00 97.56 73 VAL A CA 1
ATOM 580 C C . VAL A 1 73 ? -1.064 -1.972 10.581 1.00 97.56 73 VAL A C 1
ATOM 582 O O . VAL A 1 73 ? -0.937 -0.976 11.279 1.00 97.56 73 VAL A O 1
ATOM 585 N N . ILE A 1 74 ? -1.789 -3.030 10.957 1.00 96.50 74 ILE A N 1
ATOM 586 C CA . ILE A 1 74 ? -2.469 -3.103 12.257 1.00 96.50 74 ILE A CA 1
ATOM 587 C C . ILE A 1 74 ? -1.439 -2.990 13.379 1.00 96.50 74 ILE A C 1
ATOM 589 O O . ILE A 1 74 ? -1.571 -2.120 14.225 1.00 96.50 74 ILE A O 1
ATOM 593 N N . ASP A 1 75 ? -0.384 -3.803 13.349 1.00 97.12 75 ASP A N 1
ATOM 594 C CA . ASP A 1 75 ? 0.630 -3.854 14.406 1.00 97.12 75 ASP A CA 1
ATOM 595 C C . ASP A 1 75 ? 1.469 -2.556 14.511 1.00 97.12 75 ASP A C 1
ATOM 597 O O . ASP A 1 75 ? 2.162 -2.364 15.507 1.00 97.12 75 ASP A O 1
ATOM 601 N N . ASN A 1 76 ? 1.426 -1.678 13.498 1.00 97.88 76 ASN A N 1
ATOM 602 C CA . ASN A 1 76 ? 2.185 -0.418 13.421 1.00 97.88 76 ASN A CA 1
ATOM 603 C C . ASN A 1 76 ? 1.288 0.759 12.986 1.00 97.88 76 ASN A C 1
ATOM 605 O O . ASN A 1 76 ? 1.696 1.609 12.185 1.00 97.88 76 ASN A O 1
ATOM 609 N N . LEU A 1 77 ? 0.036 0.774 13.451 1.00 97.81 77 LEU A N 1
ATOM 610 C CA . LEU A 1 77 ? -0.970 1.737 13.000 1.00 97.81 77 LEU A CA 1
ATOM 611 C C . LEU A 1 77 ? -0.590 3.189 13.346 1.00 97.81 77 LEU A C 1
ATOM 613 O O . LEU A 1 77 ? -0.894 4.098 12.578 1.00 97.81 77 LEU A O 1
ATOM 617 N N . ASP A 1 78 ? 0.113 3.409 14.455 1.00 97.38 78 ASP A N 1
ATOM 618 C CA . ASP A 1 78 ? 0.595 4.712 14.915 1.00 97.38 78 ASP A CA 1
ATOM 619 C C . ASP A 1 78 ? 1.606 5.283 13.927 1.00 97.38 78 ASP A C 1
ATOM 621 O O . ASP A 1 78 ? 1.447 6.408 13.452 1.00 97.38 78 ASP A O 1
ATOM 625 N N . LEU A 1 79 ? 2.597 4.469 13.557 1.00 97.38 79 LEU A N 1
ATOM 626 C CA . LEU A 1 79 ? 3.611 4.827 12.573 1.00 97.38 79 LEU A CA 1
ATOM 627 C C . LEU A 1 79 ? 2.968 5.102 11.216 1.00 97.38 79 LEU A C 1
ATOM 629 O O . LEU A 1 79 ? 3.297 6.093 10.566 1.00 97.38 79 LEU A O 1
ATOM 633 N N . TYR A 1 80 ? 2.031 4.247 10.795 1.00 97.81 80 TYR A N 1
ATOM 634 C CA . TYR A 1 80 ? 1.315 4.427 9.536 1.00 97.81 80 TYR A CA 1
ATOM 635 C C . TYR A 1 80 ? 0.527 5.744 9.524 1.00 97.81 80 TYR A C 1
ATOM 637 O O . TYR A 1 80 ? 0.599 6.499 8.550 1.00 97.81 80 TYR A O 1
ATOM 645 N N . TRP A 1 81 ? -0.195 6.061 10.601 1.00 97.50 81 TRP A N 1
ATOM 646 C CA . TRP A 1 81 ? -0.928 7.318 10.717 1.00 97.50 81 TRP A CA 1
ATOM 647 C C . TRP A 1 81 ? -0.012 8.534 10.752 1.00 97.50 81 TRP A C 1
ATOM 649 O O . TRP A 1 81 ? -0.303 9.490 10.040 1.00 97.50 81 TRP A O 1
ATOM 659 N N . GLU A 1 82 ? 1.087 8.506 11.507 1.00 96.19 82 GLU A N 1
ATOM 660 C CA . GLU A 1 82 ? 2.056 9.609 11.549 1.00 96.19 82 GLU A CA 1
ATOM 661 C C . GLU A 1 82 ? 2.647 9.864 10.154 1.00 96.19 82 GLU A C 1
ATOM 663 O O . GLU A 1 82 ? 2.619 10.996 9.672 1.00 96.19 82 GLU A O 1
ATOM 668 N N . LEU A 1 83 ? 3.079 8.806 9.457 1.00 96.00 83 LEU A N 1
ATOM 669 C CA . LEU A 1 83 ? 3.652 8.897 8.111 1.00 96.00 83 LEU A CA 1
ATOM 670 C C . LEU A 1 83 ? 2.670 9.457 7.078 1.00 96.00 83 LEU A C 1
ATOM 672 O O . LEU A 1 83 ? 3.062 10.261 6.235 1.00 96.00 83 LEU A O 1
ATOM 676 N N . THR A 1 84 ? 1.404 9.038 7.144 1.00 94.81 84 THR A N 1
ATOM 677 C CA . THR A 1 84 ? 0.365 9.423 6.172 1.00 94.81 84 THR A CA 1
ATOM 678 C C . THR A 1 84 ? -0.375 10.712 6.524 1.00 94.81 84 THR A C 1
ATOM 680 O O . THR A 1 84 ? -1.126 11.220 5.698 1.00 94.81 84 THR A O 1
ATOM 683 N N . ASN A 1 85 ? -0.164 11.270 7.717 1.00 93.69 85 ASN A N 1
ATOM 684 C CA . ASN A 1 85 ? -0.769 12.530 8.151 1.00 93.69 85 ASN A CA 1
ATOM 685 C C . ASN A 1 85 ? 0.128 13.744 7.845 1.00 93.69 85 ASN A C 1
ATOM 687 O O . ASN A 1 85 ? 0.267 14.656 8.662 1.00 93.69 85 ASN A O 1
ATOM 691 N N . GLY A 1 86 ? 0.779 13.755 6.682 1.00 90.62 86 GLY A N 1
ATOM 692 C CA . GLY A 1 86 ? 1.596 14.886 6.251 1.00 90.62 86 GLY A CA 1
ATOM 693 C C . GLY A 1 86 ? 3.080 14.796 6.617 1.00 90.62 86 GLY A C 1
ATOM 694 O O . GLY A 1 86 ? 3.817 15.734 6.317 1.00 90.62 86 GLY A O 1
ATOM 695 N N . MET A 1 87 ? 3.552 13.751 7.311 1.00 93.00 87 MET A N 1
ATOM 696 C CA . MET A 1 87 ? 4.959 13.696 7.733 1.00 93.00 87 MET A CA 1
ATOM 697 C C . MET A 1 87 ? 5.906 13.637 6.531 1.00 93.00 87 MET A C 1
ATOM 699 O O . MET A 1 87 ? 6.917 14.333 6.538 1.00 93.00 87 MET A O 1
ATOM 703 N N . ILE A 1 88 ? 5.594 12.841 5.504 1.00 92.31 88 ILE A N 1
ATOM 704 C CA . ILE A 1 88 ? 6.443 12.713 4.305 1.00 92.31 88 ILE A CA 1
ATOM 705 C C . ILE A 1 88 ? 6.418 14.007 3.483 1.00 92.31 88 ILE A C 1
ATOM 707 O O . ILE A 1 88 ? 7.454 14.460 2.991 1.00 92.31 88 ILE A O 1
ATOM 711 N N . GLU A 1 89 ? 5.249 14.629 3.369 1.00 92.50 89 GLU A N 1
ATOM 712 C CA . GLU A 1 89 ? 5.030 15.870 2.632 1.00 92.50 89 GLU A CA 1
ATOM 713 C C . GLU A 1 89 ? 5.765 17.046 3.281 1.00 92.50 89 GLU A C 1
ATOM 715 O O . GLU A 1 89 ? 6.338 17.879 2.582 1.00 92.50 89 GLU A O 1
ATOM 720 N N . ASN A 1 90 ? 5.796 17.091 4.614 1.00 94.38 90 ASN A N 1
ATOM 721 C CA . ASN A 1 90 ? 6.449 18.153 5.379 1.00 94.38 90 ASN A CA 1
ATOM 722 C C . ASN A 1 90 ? 7.905 17.833 5.757 1.00 94.38 90 ASN A C 1
ATOM 724 O O . ASN A 1 90 ? 8.551 18.655 6.406 1.00 94.38 90 ASN A O 1
ATOM 728 N N . LEU A 1 91 ? 8.425 16.664 5.366 1.00 93.88 91 LEU A N 1
ATOM 729 C CA . LEU A 1 91 ? 9.777 16.228 5.708 1.00 93.88 91 LEU A CA 1
ATOM 730 C C . LEU A 1 91 ? 10.820 17.172 5.103 1.00 93.88 91 LEU A C 1
ATOM 732 O O . LEU A 1 91 ? 10.797 17.444 3.894 1.00 93.88 91 LEU A O 1
ATOM 736 N N . ASN A 1 92 ? 11.775 17.622 5.920 1.00 93.69 92 ASN A N 1
ATOM 737 C CA . ASN A 1 92 ? 12.921 18.363 5.421 1.00 93.69 92 ASN A CA 1
ATOM 738 C C . ASN A 1 92 ? 13.959 17.392 4.849 1.00 93.69 92 ASN A C 1
ATOM 740 O O . ASN A 1 92 ? 14.776 16.823 5.572 1.00 93.69 92 ASN A O 1
ATOM 744 N N . MET A 1 93 ? 13.984 17.253 3.524 1.00 92.62 93 MET A N 1
ATOM 745 C CA . MET A 1 93 ? 14.930 16.360 2.843 1.00 92.62 93 MET A CA 1
ATOM 746 C C . MET A 1 93 ? 16.401 16.796 2.947 1.00 92.62 93 MET A C 1
ATOM 748 O O . MET A 1 93 ? 17.297 16.053 2.551 1.00 92.62 93 MET A O 1
ATOM 752 N N . GLY A 1 94 ? 16.670 18.001 3.456 1.00 92.75 94 GLY A N 1
ATOM 753 C CA . GLY A 1 94 ? 18.021 18.452 3.781 1.00 92.75 94 GLY A CA 1
ATOM 754 C C . GLY A 1 94 ? 18.528 17.963 5.143 1.00 92.75 94 GLY A C 1
ATOM 755 O O . GLY A 1 94 ? 19.732 18.047 5.393 1.00 92.75 94 GLY A O 1
ATOM 756 N N . ASP A 1 95 ? 17.649 17.463 6.021 1.00 95.69 95 ASP A N 1
ATOM 757 C CA . ASP A 1 95 ? 18.015 16.977 7.353 1.00 95.69 95 ASP A CA 1
ATOM 758 C C . ASP A 1 95 ? 18.128 15.445 7.380 1.00 95.69 95 ASP A C 1
ATOM 760 O O . ASP A 1 95 ? 17.146 14.701 7.373 1.00 95.69 95 ASP A O 1
ATOM 764 N N . ILE A 1 96 ? 19.370 14.965 7.466 1.00 94.38 96 ILE A N 1
ATOM 765 C CA . ILE A 1 96 ? 19.699 13.535 7.517 1.00 94.38 96 ILE A CA 1
ATOM 766 C C . ILE A 1 96 ? 19.042 12.840 8.720 1.00 94.38 96 ILE A C 1
ATOM 768 O O . ILE A 1 96 ? 18.700 11.661 8.624 1.00 94.38 96 ILE A O 1
ATOM 772 N N . ASN A 1 97 ? 18.855 13.535 9.848 1.00 96.50 97 ASN A N 1
ATOM 773 C CA . ASN A 1 97 ? 18.247 12.933 11.034 1.00 96.50 97 ASN A CA 1
ATOM 774 C C . ASN A 1 97 ? 16.745 12.725 10.840 1.00 96.50 97 ASN A C 1
ATOM 776 O O . ASN A 1 97 ? 16.223 11.676 11.216 1.00 96.50 97 ASN A O 1
ATOM 780 N N . GLU A 1 98 ? 16.060 13.693 10.225 1.00 94.19 98 GLU A N 1
ATOM 781 C CA . GLU A 1 98 ? 14.643 13.555 9.886 1.00 94.19 98 GLU A CA 1
ATOM 782 C C . GLU A 1 98 ? 14.431 12.441 8.858 1.00 94.19 98 GLU A C 1
ATOM 784 O O . GLU A 1 98 ? 13.574 11.578 9.055 1.00 94.19 98 GLU A O 1
ATOM 789 N N . MET A 1 99 ? 15.270 12.385 7.817 1.00 94.62 99 MET A N 1
ATOM 790 C CA . MET A 1 99 ? 15.244 11.291 6.843 1.00 94.62 99 MET A CA 1
ATOM 791 C C . MET A 1 99 ? 15.504 9.926 7.488 1.00 94.62 99 MET A C 1
ATOM 793 O O . MET A 1 99 ? 14.833 8.951 7.153 1.00 94.62 99 MET A O 1
ATOM 797 N N . GLY A 1 100 ? 16.461 9.844 8.418 1.00 95.50 100 GLY A N 1
ATOM 798 C CA . GLY A 1 100 ? 16.755 8.623 9.167 1.00 95.50 100 GLY A CA 1
ATOM 799 C C . GLY A 1 100 ? 15.558 8.157 9.995 1.00 95.50 100 GLY A C 1
ATOM 800 O O . GLY A 1 100 ? 15.173 6.993 9.912 1.00 95.50 100 GLY A O 1
ATOM 801 N N . ARG A 1 101 ? 14.907 9.083 10.712 1.00 95.50 101 ARG A N 1
ATOM 802 C CA . ARG A 1 101 ? 13.684 8.792 11.471 1.00 95.50 101 ARG A CA 1
ATOM 803 C C . ARG A 1 101 ? 12.555 8.314 10.559 1.00 95.50 101 ARG A C 1
ATOM 805 O O . ARG A 1 101 ? 11.932 7.302 10.861 1.00 95.50 101 ARG A O 1
ATOM 812 N N . ALA A 1 102 ? 12.307 9.005 9.446 1.00 95.44 102 ALA A N 1
ATOM 813 C CA . ALA A 1 102 ? 11.284 8.599 8.486 1.00 95.44 102 ALA A CA 1
ATOM 814 C C . ALA A 1 102 ? 11.566 7.190 7.934 1.00 95.44 102 ALA A C 1
ATOM 816 O O . ALA A 1 102 ? 10.667 6.355 7.882 1.00 95.44 102 ALA A O 1
ATOM 817 N N . ALA A 1 103 ? 12.822 6.886 7.592 1.00 95.56 103 ALA A N 1
ATOM 818 C CA . ALA A 1 103 ? 13.219 5.563 7.119 1.00 95.56 103 ALA A CA 1
ATOM 819 C C . ALA A 1 103 ? 12.995 4.462 8.173 1.00 95.56 103 ALA A C 1
ATOM 821 O O . ALA A 1 103 ? 12.507 3.382 7.831 1.00 95.56 103 ALA A O 1
ATOM 822 N N . ASP A 1 104 ? 13.304 4.732 9.444 1.00 97.25 104 ASP A N 1
ATOM 823 C CA . ASP A 1 104 ? 13.076 3.787 10.543 1.00 97.25 104 ASP A CA 1
ATOM 824 C C . ASP A 1 104 ? 11.581 3.517 10.772 1.00 97.25 104 ASP A C 1
ATOM 826 O O . ASP A 1 104 ? 11.199 2.368 11.000 1.00 97.25 104 ASP A O 1
ATOM 830 N N . MET A 1 105 ? 10.732 4.542 10.641 1.00 97.38 105 MET A N 1
ATOM 831 C CA . MET A 1 105 ? 9.273 4.410 10.748 1.00 97.38 105 MET A CA 1
ATOM 832 C C . MET A 1 105 ? 8.649 3.677 9.556 1.00 97.38 105 MET A C 1
ATOM 834 O O . MET A 1 105 ? 7.695 2.921 9.721 1.00 97.38 105 MET A O 1
ATOM 838 N N . ILE A 1 106 ? 9.186 3.880 8.351 1.00 97.12 106 ILE A N 1
ATOM 839 C CA . ILE A 1 106 ? 8.717 3.227 7.121 1.00 97.12 106 ILE A CA 1
ATOM 840 C C . ILE A 1 106 ? 9.075 1.737 7.122 1.00 97.12 106 ILE A C 1
ATOM 842 O O . ILE A 1 106 ? 8.306 0.910 6.641 1.00 97.12 106 ILE A O 1
ATOM 846 N N . LYS A 1 107 ? 10.235 1.369 7.673 1.00 97.44 107 LYS A N 1
ATOM 847 C CA . LYS A 1 107 ? 10.774 0.003 7.650 1.00 97.44 107 LYS A CA 1
ATOM 848 C C . LYS A 1 107 ? 9.778 -1.113 8.027 1.00 97.44 107 LYS A C 1
ATOM 850 O O . LYS A 1 107 ? 9.729 -2.083 7.273 1.00 97.44 107 LYS A O 1
ATOM 855 N N . PRO A 1 108 ? 9.004 -1.049 9.131 1.00 97.81 108 PRO A N 1
ATOM 856 C CA . PRO A 1 108 ? 8.028 -2.095 9.465 1.00 97.81 108 PRO A CA 1
ATOM 857 C C . PRO A 1 108 ? 6.837 -2.178 8.493 1.00 97.81 108 PRO A C 1
ATOM 859 O O . PRO A 1 108 ? 6.179 -3.214 8.426 1.00 97.81 108 PRO A O 1
ATOM 862 N N . LEU A 1 109 ? 6.578 -1.114 7.730 1.00 97.88 109 LEU A N 1
ATOM 863 C CA . LEU A 1 109 ? 5.486 -1.001 6.758 1.00 97.88 109 LEU A CA 1
ATOM 864 C C . LEU A 1 109 ? 5.933 -1.331 5.325 1.00 97.88 109 LEU A C 1
ATOM 866 O O . LEU A 1 109 ? 5.128 -1.294 4.394 1.00 97.88 109 LEU A O 1
ATOM 870 N N . VAL A 1 110 ? 7.214 -1.658 5.132 1.00 97.00 110 VAL A N 1
ATOM 871 C CA . VAL A 1 110 ? 7.776 -2.028 3.833 1.00 97.00 110 VAL A CA 1
ATOM 872 C C . VAL A 1 110 ? 8.106 -3.516 3.825 1.00 97.00 110 VAL A C 1
ATOM 874 O O . VAL A 1 110 ? 8.830 -4.010 4.691 1.00 97.00 110 VAL A O 1
ATOM 877 N N . PRO A 1 111 ? 7.631 -4.263 2.821 1.00 95.62 111 PRO A N 1
ATOM 878 C CA . PRO A 1 111 ? 7.975 -5.668 2.692 1.00 95.62 111 PRO A CA 1
ATOM 879 C C . PRO A 1 111 ? 9.461 -5.824 2.349 1.00 95.62 111 PRO A C 1
ATOM 881 O O . PRO A 1 111 ? 9.998 -5.096 1.518 1.00 95.62 111 PRO A O 1
ATOM 884 N N . GLU A 1 112 ? 10.112 -6.846 2.911 1.00 94.44 112 GLU A N 1
ATOM 885 C CA . GLU A 1 112 ? 11.556 -7.088 2.731 1.00 94.44 112 GLU A CA 1
ATOM 886 C C . GLU A 1 112 ? 11.998 -7.174 1.260 1.00 94.44 112 GLU A C 1
ATOM 888 O O . GLU A 1 112 ? 13.130 -6.838 0.908 1.00 94.44 112 GLU A O 1
ATOM 893 N N . VAL A 1 113 ? 11.110 -7.663 0.391 1.00 96.31 113 VAL A N 1
ATOM 894 C CA . VAL A 1 113 ? 11.336 -7.791 -1.049 1.00 96.31 113 VAL A CA 1
ATOM 895 C C . VAL A 1 113 ? 10.081 -7.402 -1.826 1.00 96.31 113 VAL A C 1
ATOM 897 O O . VAL A 1 113 ? 8.954 -7.588 -1.355 1.00 96.31 113 VAL A O 1
ATOM 900 N N . THR A 1 114 ? 10.260 -6.924 -3.060 1.00 95.69 114 THR A N 1
ATOM 901 C CA . THR A 1 114 ? 9.138 -6.665 -3.975 1.00 95.69 114 THR A CA 1
ATOM 902 C C . THR A 1 114 ? 8.411 -7.961 -4.340 1.00 95.69 114 THR A C 1
ATOM 904 O O . THR A 1 114 ? 8.995 -9.049 -4.280 1.00 95.69 114 THR A O 1
ATOM 907 N N . LEU A 1 115 ? 7.151 -7.860 -4.773 1.00 95.38 115 LEU A N 1
ATOM 908 C CA . LEU A 1 115 ? 6.368 -9.023 -5.203 1.00 95.38 115 LEU A CA 1
ATOM 909 C C . LEU A 1 115 ? 7.081 -9.804 -6.319 1.00 95.38 115 LEU A C 1
ATOM 911 O O . LEU A 1 115 ? 7.216 -11.022 -6.221 1.00 95.38 115 LEU A O 1
ATOM 915 N N . SER A 1 116 ? 7.617 -9.127 -7.342 1.00 95.25 116 SER A N 1
ATOM 916 C CA . SER A 1 116 ? 8.372 -9.798 -8.415 1.00 95.25 116 SER A CA 1
ATOM 917 C C . SER A 1 116 ? 9.564 -10.593 -7.888 1.00 95.25 116 SER A C 1
ATOM 919 O O . SER A 1 116 ? 9.871 -11.671 -8.399 1.00 95.25 116 SER A O 1
ATOM 921 N N . GLN A 1 117 ? 10.267 -10.054 -6.888 1.00 96.38 117 GLN A N 1
ATOM 922 C CA . GLN A 1 117 ? 11.427 -10.714 -6.304 1.00 96.38 117 GLN A CA 1
ATOM 923 C C . GLN A 1 117 ? 11.020 -11.912 -5.438 1.00 96.38 117 GLN A C 1
ATOM 925 O O . GLN A 1 117 ? 11.674 -12.948 -5.528 1.00 96.38 117 GLN A O 1
ATOM 930 N N . ASP A 1 118 ? 9.940 -11.811 -4.659 1.00 96.50 118 ASP A N 1
ATOM 931 C CA . ASP A 1 118 ? 9.397 -12.946 -3.897 1.00 96.50 118 ASP A CA 1
ATOM 932 C C . ASP A 1 118 ? 8.972 -14.089 -4.836 1.00 96.50 118 ASP A C 1
ATOM 934 O O . ASP A 1 118 ? 9.375 -15.239 -4.663 1.00 96.50 118 ASP A O 1
ATOM 938 N N . LEU A 1 119 ? 8.252 -13.770 -5.917 1.00 96.62 119 LEU A N 1
ATOM 939 C CA . LEU A 1 119 ? 7.824 -14.761 -6.907 1.00 96.62 119 LEU A CA 1
ATOM 940 C C . LEU A 1 119 ? 9.002 -15.425 -7.645 1.00 96.62 119 LEU A C 1
ATOM 942 O O . LEU A 1 119 ? 8.941 -16.617 -7.956 1.00 96.62 119 LEU A O 1
ATOM 946 N N . LEU A 1 120 ? 10.083 -14.679 -7.906 1.00 95.81 120 LEU A N 1
ATOM 947 C CA . LEU A 1 120 ? 11.340 -15.226 -8.431 1.00 95.81 120 LEU A CA 1
ATOM 948 C C . LEU A 1 120 ? 12.021 -16.157 -7.418 1.00 95.81 120 LEU A C 1
ATOM 950 O O . LEU A 1 120 ? 12.445 -17.252 -7.785 1.00 95.81 120 LEU A O 1
ATOM 954 N N . ASN A 1 121 ? 12.110 -15.746 -6.148 1.00 96.12 121 ASN A N 1
ATOM 955 C CA . ASN A 1 121 ? 12.720 -16.544 -5.078 1.00 96.12 121 ASN A CA 1
ATOM 956 C C . ASN A 1 121 ? 11.992 -17.884 -4.889 1.00 96.12 121 ASN A C 1
ATOM 958 O O . ASN A 1 121 ? 12.627 -18.905 -4.633 1.00 96.12 121 ASN A O 1
ATOM 962 N N . ARG A 1 122 ? 10.667 -17.888 -5.077 1.00 96.25 122 ARG A N 1
ATOM 963 C CA . ARG A 1 122 ? 9.804 -19.078 -5.015 1.00 96.25 122 ARG A CA 1
ATOM 964 C C . ARG A 1 122 ? 9.757 -19.895 -6.305 1.00 96.25 122 ARG A C 1
ATOM 966 O O . ARG A 1 122 ? 9.035 -20.884 -6.354 1.00 96.25 122 ARG A O 1
ATOM 973 N N . GLN A 1 123 ? 10.502 -19.496 -7.337 1.00 96.62 123 GLN A N 1
ATOM 974 C CA . GLN A 1 123 ? 10.537 -20.156 -8.650 1.00 96.62 123 GLN A CA 1
ATOM 975 C C . GLN A 1 123 ? 9.177 -20.196 -9.373 1.00 96.62 123 GLN A C 1
ATOM 977 O O . GLN A 1 123 ? 8.962 -21.032 -10.248 1.00 96.62 123 GLN A O 1
ATOM 982 N N . ILE A 1 124 ? 8.262 -19.283 -9.036 1.00 95.81 124 ILE A N 1
ATOM 983 C CA . ILE A 1 124 ? 6.972 -19.145 -9.731 1.00 95.81 124 ILE A CA 1
ATOM 984 C C . ILE A 1 124 ? 7.155 -18.350 -11.017 1.00 95.81 124 ILE A C 1
ATOM 986 O O . ILE A 1 124 ? 6.604 -18.707 -12.058 1.00 95.81 124 ILE A O 1
ATOM 990 N N . LEU A 1 125 ? 7.968 -17.294 -10.952 1.00 96.31 125 LEU A N 1
ATOM 991 C CA . LEU A 1 125 ? 8.456 -16.617 -12.142 1.00 96.31 125 LEU A CA 1
ATOM 992 C C . LEU A 1 125 ? 9.779 -17.238 -12.572 1.00 96.31 125 LEU A C 1
ATOM 994 O O . LEU A 1 125 ? 10.699 -17.428 -11.775 1.00 96.31 125 LEU A O 1
ATOM 998 N N . THR A 1 126 ? 9.904 -17.480 -13.870 1.00 95.75 126 THR A N 1
ATOM 999 C CA . THR A 1 126 ? 11.211 -17.704 -14.486 1.00 95.75 126 THR A CA 1
ATOM 1000 C C . THR A 1 126 ? 12.034 -16.415 -14.461 1.00 95.75 126 THR A C 1
ATOM 1002 O O . THR A 1 126 ? 11.504 -15.310 -14.319 1.00 95.75 126 THR A O 1
ATOM 1005 N N . ARG A 1 127 ? 13.349 -16.532 -14.672 1.00 93.94 127 ARG A N 1
ATOM 1006 C CA . ARG A 1 127 ? 14.243 -15.369 -14.771 1.00 93.94 127 ARG A CA 1
ATOM 1007 C C . ARG A 1 127 ? 13.782 -14.361 -15.830 1.00 93.94 127 ARG A C 1
ATOM 1009 O O . ARG A 1 127 ? 13.835 -13.164 -15.569 1.00 93.94 127 ARG A O 1
ATOM 1016 N N . VAL A 1 128 ? 13.332 -14.845 -16.990 1.00 93.94 128 VAL A N 1
ATOM 1017 C CA . VAL A 1 128 ? 12.835 -13.996 -18.084 1.00 93.94 128 VAL A CA 1
ATOM 1018 C C . VAL A 1 128 ? 11.568 -13.267 -17.650 1.00 93.94 128 VAL A C 1
ATOM 1020 O O . VAL A 1 128 ? 11.500 -12.048 -17.770 1.00 93.94 128 VAL A O 1
ATOM 1023 N N . GLN A 1 129 ? 10.612 -13.984 -17.055 1.00 94.94 129 GLN A N 1
ATOM 1024 C CA . GLN A 1 129 ? 9.363 -13.386 -16.585 1.00 94.94 129 GLN A CA 1
ATOM 1025 C C . GLN A 1 129 ? 9.589 -12.332 -15.506 1.00 94.94 129 GLN A C 1
ATOM 1027 O O . GLN A 1 129 ? 9.089 -11.216 -15.625 1.00 94.94 129 GLN A O 1
ATOM 1032 N N . GLY A 1 130 ? 10.369 -12.649 -14.472 1.00 95.25 130 GLY A N 1
ATOM 1033 C CA . GLY A 1 130 ? 10.651 -11.689 -13.409 1.00 95.25 130 GLY A CA 1
ATOM 1034 C C . GLY A 1 130 ? 11.528 -10.525 -13.873 1.00 95.25 130 GLY A C 1
ATOM 1035 O O . GLY A 1 130 ? 11.341 -9.406 -13.405 1.00 95.25 130 GLY A O 1
ATOM 1036 N N . GLY A 1 131 ? 12.450 -10.753 -14.813 1.00 94.50 131 GLY A N 1
ATOM 1037 C CA . GLY A 1 131 ? 13.243 -9.687 -15.424 1.00 94.50 131 GLY A CA 1
ATOM 1038 C C . GLY A 1 131 ? 12.390 -8.723 -16.246 1.00 94.50 131 GLY A C 1
ATOM 1039 O O . GLY A 1 131 ? 12.496 -7.515 -16.057 1.00 94.50 131 GLY A O 1
ATOM 1040 N N . MET A 1 132 ? 11.479 -9.250 -17.068 1.00 95.12 132 MET A N 1
ATOM 1041 C CA . MET A 1 132 ? 10.520 -8.439 -17.819 1.00 95.12 132 MET A CA 1
ATOM 1042 C C . MET A 1 132 ? 9.591 -7.654 -16.884 1.00 95.12 132 MET A C 1
ATOM 1044 O O . MET A 1 132 ? 9.367 -6.467 -17.092 1.00 95.12 132 MET A O 1
ATOM 1048 N N . ASN A 1 133 ? 9.117 -8.267 -15.793 1.00 95.94 133 ASN A N 1
ATOM 1049 C CA . ASN A 1 133 ? 8.270 -7.569 -14.825 1.00 95.94 133 ASN A CA 1
ATOM 1050 C C . ASN A 1 133 ? 8.988 -6.374 -14.190 1.00 95.94 133 ASN A C 1
ATOM 1052 O O . ASN A 1 133 ? 8.454 -5.269 -14.133 1.00 95.94 133 ASN A O 1
ATOM 1056 N N . LYS A 1 134 ? 10.237 -6.588 -13.763 1.00 95.38 134 LYS A N 1
ATOM 1057 C CA . LYS A 1 134 ? 11.090 -5.529 -13.213 1.00 95.38 134 LYS A CA 1
ATOM 1058 C C . LYS A 1 134 ? 11.366 -4.425 -14.229 1.00 95.38 134 LYS A C 1
ATOM 1060 O O . LYS A 1 134 ? 11.426 -3.266 -13.834 1.00 95.38 134 LYS A O 1
ATOM 1065 N N . HIS A 1 135 ? 11.535 -4.773 -15.505 1.00 95.31 135 HIS A N 1
ATOM 1066 C CA . HIS A 1 135 ? 11.719 -3.798 -16.576 1.00 95.31 135 HIS A CA 1
ATOM 1067 C C . HIS A 1 135 ? 10.498 -2.879 -16.711 1.00 95.31 135 HIS A C 1
ATOM 1069 O O . HIS A 1 135 ? 10.659 -1.663 -16.660 1.00 95.31 135 HIS A O 1
ATOM 1075 N N . ILE A 1 136 ? 9.287 -3.447 -16.760 1.00 96.12 136 ILE A N 1
ATOM 1076 C CA . ILE A 1 136 ? 8.028 -2.688 -16.852 1.00 96.12 136 ILE A CA 1
ATOM 1077 C C . ILE A 1 136 ? 7.856 -1.749 -15.645 1.00 96.12 136 ILE A C 1
ATOM 1079 O O . ILE A 1 136 ? 7.560 -0.566 -15.813 1.00 96.12 136 ILE A O 1
ATOM 1083 N N . VAL A 1 137 ? 8.093 -2.245 -14.421 1.00 96.75 137 VAL A N 1
ATOM 1084 C CA . VAL A 1 137 ? 8.032 -1.414 -13.201 1.00 96.75 137 VAL A CA 1
ATOM 1085 C C . VAL A 1 137 ? 9.075 -0.294 -13.238 1.00 96.75 137 VAL A C 1
ATOM 1087 O O . VAL A 1 137 ? 8.774 0.843 -12.878 1.00 96.75 137 VAL A O 1
ATOM 1090 N N . ARG A 1 138 ? 10.303 -0.590 -13.681 1.00 96.25 138 ARG A N 1
ATOM 1091 C CA . ARG A 1 138 ? 11.377 0.406 -13.782 1.00 96.25 138 ARG A CA 1
ATOM 1092 C C . ARG A 1 138 ? 11.054 1.483 -14.812 1.00 96.25 138 ARG A C 1
ATOM 1094 O O . ARG A 1 138 ? 11.312 2.645 -14.526 1.00 96.25 138 ARG A O 1
ATOM 1101 N N . GLU A 1 139 ? 10.503 1.125 -15.972 1.00 96.62 139 GLU A N 1
ATOM 1102 C CA . GLU A 1 139 ? 10.081 2.104 -16.982 1.00 96.62 139 GLU A CA 1
ATOM 1103 C C . GLU A 1 139 ? 9.039 3.067 -16.403 1.00 96.62 139 GLU A C 1
ATOM 1105 O O . GLU A 1 139 ? 9.182 4.276 -16.558 1.00 96.62 139 GLU A O 1
ATOM 1110 N N . TYR A 1 140 ? 8.048 2.549 -15.670 1.00 97.69 140 TYR A N 1
ATOM 1111 C CA . TYR A 1 140 ? 7.046 3.373 -14.992 1.00 97.69 140 TYR A CA 1
ATOM 1112 C C . TYR A 1 140 ? 7.665 4.333 -13.973 1.00 97.69 140 TYR A C 1
ATOM 1114 O O . TYR A 1 140 ? 7.453 5.540 -14.060 1.00 97.69 140 TYR A O 1
ATOM 1122 N N . LYS A 1 141 ? 8.473 3.816 -13.038 1.00 97.12 141 LYS A N 1
ATOM 1123 C CA . LYS A 1 141 ? 9.106 4.657 -12.011 1.00 97.12 141 LYS A CA 1
ATOM 1124 C C . LYS A 1 141 ? 10.036 5.695 -12.630 1.00 97.12 141 LYS A C 1
ATOM 1126 O O . LYS A 1 141 ? 10.043 6.835 -12.186 1.00 97.12 141 LYS A O 1
ATOM 1131 N N . LYS A 1 142 ? 10.767 5.322 -13.685 1.00 96.94 142 LYS A N 1
ATOM 1132 C CA . LYS A 1 142 ? 11.625 6.247 -14.426 1.00 96.94 142 LYS A CA 1
ATOM 1133 C C . LYS A 1 142 ? 10.812 7.362 -15.085 1.00 96.94 142 LYS A C 1
ATOM 1135 O O . LYS A 1 142 ? 11.192 8.518 -14.975 1.00 96.94 142 LYS A O 1
ATOM 1140 N N . ALA A 1 143 ? 9.689 7.040 -15.728 1.00 97.19 143 ALA A N 1
ATOM 1141 C CA . ALA A 1 143 ? 8.833 8.051 -16.345 1.00 97.19 143 ALA A CA 1
ATOM 1142 C C . ALA A 1 143 ? 8.344 9.093 -15.322 1.00 97.19 143 ALA A C 1
ATOM 1144 O O . ALA A 1 143 ? 8.310 10.279 -15.633 1.00 97.19 143 ALA A O 1
ATOM 1145 N N . ILE A 1 144 ? 8.037 8.662 -14.095 1.00 96.56 144 ILE A N 1
ATOM 1146 C CA . ILE A 1 144 ? 7.670 9.563 -12.996 1.00 96.56 144 ILE A CA 1
ATOM 1147 C C . ILE A 1 144 ? 8.852 10.417 -12.544 1.00 96.56 144 ILE A C 1
ATOM 1149 O O . ILE A 1 144 ? 8.706 11.625 -12.389 1.00 96.56 144 ILE A O 1
ATOM 1153 N N . THR A 1 145 ? 10.027 9.823 -12.330 1.00 96.12 145 THR A N 1
ATOM 1154 C CA . THR A 1 145 ? 11.196 10.604 -11.902 1.00 96.12 145 THR A CA 1
ATOM 1155 C C . THR A 1 145 ? 11.626 11.608 -12.965 1.00 96.12 145 THR A C 1
ATOM 1157 O O . THR A 1 145 ? 11.996 12.725 -12.622 1.00 96.12 145 THR A O 1
ATOM 1160 N N . ASP A 1 146 ? 11.541 11.227 -14.241 1.00 95.94 146 ASP A N 1
ATOM 1161 C CA . ASP A 1 146 ? 11.847 12.101 -15.371 1.00 95.94 146 ASP A CA 1
ATOM 1162 C C . ASP A 1 146 ? 10.821 13.253 -15.445 1.00 95.94 146 ASP A C 1
ATOM 1164 O O . ASP A 1 146 ? 11.213 14.406 -15.602 1.00 95.94 146 ASP A O 1
ATOM 1168 N N . GLU A 1 147 ? 9.522 12.975 -15.254 1.00 96.06 147 GLU A N 1
ATOM 1169 C CA . GLU A 1 147 ? 8.471 14.003 -15.131 1.00 96.06 147 GLU A CA 1
ATOM 1170 C C . GLU A 1 147 ? 8.780 14.989 -13.997 1.00 96.06 147 GLU A C 1
ATOM 1172 O O . GLU A 1 147 ? 8.796 16.195 -14.234 1.00 96.06 147 GLU A O 1
ATOM 1177 N N . ILE A 1 148 ? 9.038 14.492 -12.784 1.00 94.94 148 ILE A N 1
ATOM 1178 C CA . ILE A 1 148 ? 9.304 15.328 -11.604 1.00 94.94 148 ILE A CA 1
ATOM 1179 C C . ILE A 1 148 ? 10.525 16.224 -11.846 1.00 94.94 148 ILE A C 1
ATOM 1181 O O . ILE A 1 148 ? 10.488 17.425 -11.592 1.00 94.94 148 ILE A O 1
ATOM 1185 N N . GLN A 1 149 ? 11.609 15.673 -12.396 1.00 93.50 149 GLN A N 1
ATOM 1186 C CA . GLN A 1 149 ? 12.814 16.451 -12.697 1.00 93.50 149 GLN A CA 1
ATOM 1187 C C . GLN A 1 149 ? 12.566 17.552 -13.732 1.00 93.50 149 GLN A C 1
ATOM 1189 O O . GLN A 1 149 ? 13.145 18.633 -13.627 1.00 93.50 149 GLN A O 1
ATOM 1194 N N . VAL A 1 150 ? 11.718 17.289 -14.729 1.00 93.88 150 VAL A N 1
ATOM 1195 C CA . VAL A 1 150 ? 11.382 18.262 -15.774 1.00 93.88 150 VAL A CA 1
ATOM 1196 C C . VAL A 1 150 ? 10.442 19.350 -15.250 1.00 93.88 150 VAL A C 1
ATOM 1198 O O . VAL A 1 150 ? 10.633 20.517 -15.588 1.00 93.88 150 VAL A O 1
ATOM 1201 N N . LEU A 1 151 ? 9.438 18.992 -14.445 1.00 91.94 151 LEU A N 1
ATOM 1202 C CA . LEU A 1 151 ? 8.401 19.924 -13.991 1.00 91.94 151 LEU A CA 1
ATOM 1203 C C . LEU A 1 151 ? 8.814 20.744 -12.764 1.00 91.94 151 LEU A C 1
ATOM 1205 O O . LEU A 1 151 ? 8.498 21.931 -12.700 1.00 91.94 151 LEU A O 1
ATOM 1209 N N . ASP A 1 152 ? 9.527 20.139 -11.813 1.00 91.25 152 ASP A N 1
ATOM 1210 C CA . ASP A 1 152 ? 9.790 20.743 -10.500 1.00 91.25 152 ASP A CA 1
ATOM 1211 C C . ASP A 1 152 ? 11.192 21.388 -10.399 1.00 91.25 152 ASP A C 1
ATOM 1213 O O . ASP A 1 152 ? 11.538 22.017 -9.394 1.00 91.25 152 ASP A O 1
ATOM 1217 N N . GLY A 1 153 ? 11.997 21.298 -11.467 1.00 91.69 153 GLY A N 1
ATOM 1218 C CA . GLY A 1 153 ? 13.242 22.050 -11.645 1.00 91.69 153 GLY A CA 1
ATOM 1219 C C . GLY A 1 153 ? 14.239 21.860 -10.497 1.00 91.69 153 GLY A C 1
ATOM 1220 O O . GLY A 1 153 ? 14.670 20.744 -10.214 1.00 91.69 153 GLY A O 1
ATOM 1221 N N . GLU A 1 154 ? 14.606 22.953 -9.817 1.00 88.88 154 GLU A N 1
ATOM 1222 C CA . GLU A 1 154 ? 15.558 22.931 -8.690 1.00 88.88 154 GLU A CA 1
ATOM 1223 C C . GLU A 1 154 ? 15.075 22.081 -7.501 1.00 88.88 154 GLU A C 1
ATOM 1225 O O . GLU A 1 154 ? 15.900 21.550 -6.759 1.00 88.88 154 GLU A O 1
ATOM 1230 N N . LYS A 1 155 ? 13.755 21.896 -7.346 1.00 91.12 155 LYS A N 1
ATOM 1231 C CA . LYS A 1 155 ? 13.158 21.032 -6.314 1.00 91.12 155 LYS A CA 1
ATOM 1232 C C . LYS A 1 155 ? 12.991 19.581 -6.761 1.00 91.12 155 LYS A C 1
ATOM 1234 O O . LYS A 1 155 ? 12.594 18.741 -5.959 1.00 91.12 155 LYS A O 1
ATOM 1239 N N . GLY A 1 156 ? 13.328 19.253 -8.009 1.00 92.25 156 GLY A N 1
ATOM 1240 C CA . GLY A 1 156 ? 13.084 17.927 -8.574 1.00 92.25 156 GLY A CA 1
ATOM 1241 C C . GLY A 1 156 ? 13.720 16.791 -7.768 1.00 92.25 156 GLY A C 1
ATOM 1242 O O . GLY A 1 156 ? 13.124 15.729 -7.637 1.00 92.25 156 GLY A O 1
ATOM 1243 N N . LEU A 1 157 ? 14.898 16.998 -7.167 1.00 92.88 157 LEU A N 1
ATOM 1244 C CA . LEU A 1 157 ? 15.521 15.972 -6.322 1.00 92.88 157 LEU A CA 1
ATOM 1245 C C . LEU A 1 157 ? 14.737 15.728 -5.021 1.00 92.88 157 LEU A C 1
ATOM 1247 O O . LEU A 1 157 ? 14.574 14.577 -4.622 1.00 92.88 157 LEU A O 1
ATOM 1251 N N . GLU A 1 158 ? 14.251 16.791 -4.377 1.00 93.88 158 GLU A N 1
ATOM 1252 C CA . GLU A 1 158 ? 13.437 16.715 -3.157 1.00 93.88 158 GLU A CA 1
ATOM 1253 C C . GLU A 1 158 ? 12.128 15.966 -3.425 1.00 93.88 158 GLU A C 1
ATOM 1255 O O . GLU A 1 158 ? 11.794 15.019 -2.713 1.00 93.88 158 GLU A O 1
ATOM 1260 N N . GLU A 1 159 ? 11.449 16.314 -4.516 1.00 94.38 159 GLU A N 1
ATOM 1261 C CA . GLU A 1 159 ? 10.202 15.673 -4.931 1.00 94.38 159 GLU A CA 1
ATOM 1262 C C . GLU A 1 159 ? 10.405 14.216 -5.374 1.00 94.38 159 GLU A C 1
ATOM 1264 O O . GLU A 1 159 ? 9.580 13.354 -5.073 1.00 94.38 159 GLU A O 1
ATOM 1269 N N . VAL A 1 160 ? 11.538 13.883 -6.008 1.00 95.19 160 VAL A N 1
ATOM 1270 C CA . VAL A 1 160 ? 11.892 12.481 -6.295 1.00 95.19 160 VAL A CA 1
ATOM 1271 C C . VAL A 1 160 ? 12.072 11.691 -4.999 1.00 95.19 160 VAL A C 1
ATOM 1273 O O . VAL A 1 160 ? 11.606 10.556 -4.913 1.00 95.19 160 VAL A O 1
ATOM 1276 N N . MET A 1 161 ? 12.724 12.261 -3.983 1.00 94.56 161 MET A N 1
ATOM 1277 C CA . MET A 1 161 ? 12.878 11.588 -2.690 1.00 94.56 161 MET A CA 1
ATOM 1278 C C . MET A 1 161 ? 11.532 11.407 -1.985 1.00 94.56 161 MET A C 1
ATOM 1280 O O . MET A 1 161 ? 11.266 10.308 -1.498 1.00 94.56 161 MET A O 1
ATOM 1284 N N . ARG A 1 162 ? 10.656 12.424 -2.001 1.00 94.81 162 ARG A N 1
ATOM 1285 C CA . ARG A 1 162 ? 9.271 12.307 -1.504 1.00 94.81 162 ARG A CA 1
ATOM 1286 C C . ARG A 1 162 ? 8.527 11.184 -2.207 1.00 94.81 162 ARG A C 1
ATOM 1288 O O . ARG A 1 162 ? 7.985 10.309 -1.541 1.00 94.81 162 ARG A O 1
ATOM 1295 N N . PHE A 1 163 ? 8.578 11.157 -3.537 1.00 94.81 163 PHE A N 1
ATOM 1296 C CA . PHE A 1 163 ? 7.966 10.100 -4.333 1.00 94.81 163 PHE A CA 1
ATOM 1297 C C . PHE A 1 163 ? 8.493 8.713 -3.950 1.00 94.81 163 PHE A C 1
ATOM 1299 O O . PHE A 1 163 ? 7.701 7.792 -3.799 1.00 94.81 163 PHE A O 1
ATOM 1306 N N . VAL A 1 164 ? 9.804 8.543 -3.761 1.00 94.94 164 VAL A N 1
ATOM 1307 C CA . VAL A 1 164 ? 10.386 7.245 -3.379 1.00 94.94 164 VAL A CA 1
ATOM 1308 C C . VAL A 1 164 ? 9.914 6.792 -1.994 1.00 94.94 164 VAL A C 1
ATOM 1310 O O . VAL A 1 164 ? 9.628 5.606 -1.811 1.00 94.94 164 VAL A O 1
ATOM 1313 N N . LEU A 1 165 ? 9.827 7.704 -1.024 1.00 95.19 165 LEU A N 1
ATOM 1314 C CA . LEU A 1 165 ? 9.309 7.389 0.311 1.00 95.19 165 LEU A CA 1
ATOM 1315 C C . LEU A 1 165 ? 7.822 7.022 0.252 1.00 95.19 165 LEU A C 1
ATOM 1317 O O . LEU A 1 165 ? 7.417 6.014 0.828 1.00 95.19 165 LEU A O 1
ATOM 1321 N N . ASP A 1 166 ? 7.034 7.786 -0.504 1.00 94.50 166 ASP A N 1
ATOM 1322 C CA . ASP A 1 166 ? 5.603 7.545 -0.676 1.00 94.50 166 ASP A CA 1
ATOM 1323 C C . ASP A 1 166 ? 5.308 6.215 -1.387 1.00 94.50 166 ASP A C 1
ATOM 1325 O O . ASP A 1 166 ? 4.517 5.397 -0.914 1.00 94.50 166 ASP A O 1
ATOM 1329 N N . ASP A 1 167 ? 6.015 5.953 -2.488 1.00 95.00 167 ASP A N 1
ATOM 1330 C CA . ASP A 1 167 ? 5.933 4.718 -3.273 1.00 95.00 167 ASP A CA 1
ATOM 1331 C C . ASP A 1 167 ? 6.353 3.495 -2.444 1.00 95.00 167 ASP A C 1
ATOM 1333 O O . ASP A 1 167 ? 5.796 2.408 -2.612 1.00 95.00 167 ASP A O 1
ATOM 1337 N N . SER A 1 168 ? 7.269 3.667 -1.485 1.00 95.75 168 SER A N 1
ATOM 1338 C CA . SER A 1 168 ? 7.641 2.599 -0.549 1.00 95.75 168 SER A CA 1
ATOM 1339 C C . SER A 1 168 ? 6.474 2.197 0.359 1.00 95.75 168 SER A C 1
ATOM 1341 O O . SER A 1 168 ? 6.320 1.015 0.664 1.00 95.75 168 SER A O 1
ATOM 1343 N N . LEU A 1 169 ? 5.612 3.145 0.738 1.00 96.75 169 LEU A N 1
ATOM 1344 C CA . LEU A 1 169 ? 4.425 2.895 1.560 1.00 96.75 169 LEU A CA 1
ATOM 1345 C C . LEU A 1 169 ? 3.202 2.444 0.761 1.00 96.75 169 LEU A C 1
ATOM 1347 O O . LEU A 1 169 ? 2.183 2.110 1.363 1.00 96.75 169 LEU A O 1
ATOM 1351 N N . GLN A 1 170 ? 3.265 2.402 -0.570 1.00 95.19 170 GLN A N 1
ATOM 1352 C CA . GLN A 1 170 ? 2.092 2.124 -1.398 1.00 95.19 170 GLN A CA 1
ATOM 1353 C C . GLN A 1 170 ? 1.412 0.793 -1.041 1.00 95.19 170 GLN A C 1
ATOM 1355 O O . GLN A 1 170 ? 0.187 0.701 -1.038 1.00 95.19 170 GLN A O 1
ATOM 1360 N N . GLU A 1 171 ? 2.181 -0.245 -0.703 1.00 95.81 171 GLU A N 1
ATOM 1361 C CA . GLU A 1 171 ? 1.610 -1.535 -0.304 1.00 95.81 171 GLU A CA 1
ATOM 1362 C C . GLU A 1 171 ? 0.872 -1.464 1.037 1.00 95.81 171 GLU A C 1
ATOM 1364 O O . GLU A 1 171 ? -0.229 -2.009 1.148 1.00 95.81 171 GLU A O 1
ATOM 1369 N N . ALA A 1 172 ? 1.430 -0.742 2.012 1.00 97.00 172 ALA A N 1
ATOM 1370 C CA . ALA A 1 172 ? 0.790 -0.475 3.295 1.00 97.00 172 ALA A CA 1
ATOM 1371 C C . ALA A 1 172 ? -0.469 0.386 3.131 1.00 97.00 172 ALA A C 1
ATOM 1373 O O . ALA A 1 172 ? -1.504 0.051 3.700 1.00 97.00 172 ALA A O 1
ATOM 1374 N N . LYS A 1 173 ? -0.425 1.429 2.288 1.00 95.88 173 LYS A N 1
ATOM 1375 C CA . LYS A 1 173 ? -1.593 2.270 1.975 1.00 95.88 173 LYS A CA 1
ATOM 1376 C C . LYS A 1 173 ? -2.740 1.452 1.414 1.00 95.88 173 LYS A C 1
ATOM 1378 O O . LYS A 1 173 ? -3.844 1.474 1.948 1.00 95.88 173 LYS A O 1
ATOM 1383 N N . LEU A 1 174 ? -2.449 0.647 0.394 1.00 93.50 174 LEU A N 1
ATOM 1384 C CA . LEU A 1 174 ? -3.453 -0.228 -0.187 1.00 93.50 174 LEU A CA 1
ATOM 1385 C C . LEU A 1 174 ? -3.994 -1.195 0.871 1.00 93.50 174 LEU A C 1
ATOM 1387 O O . LEU A 1 174 ? -5.193 -1.449 0.873 1.00 93.50 174 LEU A O 1
ATOM 1391 N N . ALA A 1 175 ? -3.141 -1.768 1.732 1.00 94.81 175 ALA A N 1
ATOM 1392 C CA . ALA A 1 175 ? -3.559 -2.675 2.807 1.00 94.81 175 ALA A CA 1
ATOM 1393 C C . ALA A 1 175 ? -4.504 -2.002 3.807 1.00 94.81 175 ALA A C 1
ATOM 1395 O O . ALA A 1 175 ? -5.563 -2.553 4.101 1.00 94.81 175 ALA A O 1
ATOM 1396 N N . TYR A 1 176 ? -4.164 -0.794 4.243 1.00 96.69 176 TYR A N 1
ATOM 1397 C CA . TYR A 1 176 ? -4.995 0.031 5.106 1.00 96.69 176 TYR A CA 1
ATOM 1398 C C . TYR A 1 176 ? -6.355 0.355 4.478 1.00 96.69 176 TYR A C 1
ATOM 1400 O O . TYR A 1 176 ? -7.387 0.095 5.088 1.00 96.69 176 TYR A O 1
ATOM 1408 N N . GLU A 1 177 ? -6.383 0.827 3.229 1.00 94.12 177 GLU A N 1
ATOM 1409 C CA . GLU A 1 177 ? -7.633 1.057 2.491 1.00 94.12 177 GLU A CA 1
ATOM 1410 C C . GLU A 1 177 ? -8.477 -0.223 2.413 1.00 94.12 177 GLU A C 1
ATOM 1412 O O . GLU A 1 177 ? -9.699 -0.185 2.536 1.00 94.12 177 GLU A O 1
ATOM 1417 N N . GLY A 1 178 ? -7.819 -1.378 2.275 1.00 92.38 178 GLY A N 1
ATOM 1418 C CA . GLY A 1 178 ? -8.474 -2.678 2.334 1.00 92.38 178 GLY A CA 1
ATOM 1419 C C . GLY A 1 178 ? -9.186 -2.932 3.662 1.00 92.38 178 GLY A C 1
ATOM 1420 O O . GLY A 1 178 ? -10.350 -3.329 3.687 1.00 92.38 178 GLY A O 1
ATOM 1421 N N . LEU A 1 179 ? -8.495 -2.668 4.768 1.00 94.88 179 LEU A N 1
ATOM 1422 C CA . LEU A 1 179 ? -9.066 -2.788 6.107 1.00 94.88 179 LEU A CA 1
ATOM 1423 C C . LEU A 1 179 ? -10.265 -1.851 6.293 1.00 94.88 179 LEU A C 1
ATOM 1425 O O . LEU A 1 179 ? -11.280 -2.268 6.846 1.00 94.88 179 LEU A O 1
ATOM 1429 N N . LEU A 1 180 ? -10.187 -0.618 5.786 1.00 95.81 180 LEU A N 1
ATOM 1430 C CA . LEU A 1 180 ? -11.296 0.336 5.858 1.00 95.81 180 LEU A CA 1
ATOM 1431 C C . LEU A 1 180 ? -12.523 -0.136 5.073 1.00 95.81 180 LEU A C 1
ATOM 1433 O O . LEU A 1 180 ? -13.627 -0.106 5.601 1.00 95.81 180 LEU A O 1
ATOM 1437 N N . VAL A 1 181 ? -12.347 -0.625 3.844 1.00 92.69 181 VAL A N 1
ATOM 1438 C CA . VAL A 1 181 ? -13.446 -1.164 3.018 1.00 92.69 181 VAL A CA 1
ATOM 1439 C C . VAL A 1 181 ? -14.148 -2.337 3.710 1.00 92.69 181 VAL A C 1
ATOM 1441 O O . VAL A 1 181 ? -15.375 -2.451 3.665 1.00 92.69 181 VAL A O 1
ATOM 1444 N N . GLU A 1 182 ? -13.381 -3.216 4.355 1.00 91.88 182 GLU A N 1
ATOM 1445 C CA . GLU A 1 182 ? -13.927 -4.336 5.121 1.00 91.88 182 GLU A CA 1
ATOM 1446 C C . GLU A 1 182 ? -14.691 -3.865 6.363 1.00 91.88 182 GLU A C 1
ATOM 1448 O O . GLU A 1 182 ? -15.803 -4.344 6.614 1.00 91.88 182 GLU A O 1
ATOM 1453 N N . LEU A 1 183 ? -14.124 -2.903 7.103 1.00 95.19 183 LEU A N 1
ATOM 1454 C CA . LEU A 1 183 ? -14.784 -2.278 8.245 1.00 95.19 183 LEU A CA 1
ATOM 1455 C C . LEU A 1 183 ? -16.087 -1.611 7.834 1.00 95.19 183 LEU A C 1
ATOM 1457 O O . LEU A 1 183 ? -17.096 -1.863 8.473 1.00 95.19 183 LEU A O 1
ATOM 1461 N N . MET A 1 184 ? -16.107 -0.816 6.764 1.00 94.69 184 MET A N 1
ATOM 1462 C CA . MET A 1 184 ? -17.302 -0.089 6.321 1.00 94.69 184 MET A CA 1
ATOM 1463 C C . MET A 1 184 ? -18.539 -0.984 6.209 1.00 94.69 184 MET A C 1
ATOM 1465 O O . MET A 1 184 ? -19.638 -0.548 6.532 1.00 94.69 184 MET A O 1
ATOM 1469 N N . SER A 1 185 ? -18.362 -2.240 5.790 1.00 92.12 185 SER A N 1
ATOM 1470 C CA . SER A 1 185 ? -19.470 -3.184 5.611 1.00 92.12 185 SER A CA 1
ATOM 1471 C C . SER A 1 185 ? -19.959 -3.829 6.910 1.00 92.12 185 SER A C 1
ATOM 1473 O O . SER A 1 185 ? -21.017 -4.445 6.900 1.00 92.12 185 SER A O 1
ATOM 1475 N N . ASN A 1 186 ? -19.173 -3.769 7.990 1.00 94.19 186 ASN A N 1
ATOM 1476 C CA . ASN A 1 186 ? -19.409 -4.534 9.218 1.00 94.19 186 ASN A CA 1
ATOM 1477 C C . ASN A 1 186 ? -19.108 -3.739 10.502 1.00 94.19 186 ASN A C 1
ATOM 1479 O O . ASN A 1 186 ? -18.982 -4.340 11.571 1.00 94.19 186 ASN A O 1
ATOM 1483 N N . ILE A 1 187 ? -18.928 -2.419 10.417 1.00 96.50 187 ILE A N 1
ATOM 1484 C CA . ILE A 1 187 ? -18.360 -1.619 11.506 1.00 96.50 187 ILE A CA 1
ATOM 1485 C C . ILE A 1 187 ? -19.228 -1.677 12.761 1.00 96.50 187 ILE A C 1
ATOM 1487 O O . ILE A 1 187 ? -18.662 -1.800 13.841 1.00 96.50 187 ILE A O 1
ATOM 1491 N N . GLY A 1 188 ? -20.561 -1.690 12.648 1.00 95.75 188 GLY A N 1
ATOM 1492 C CA . GLY A 1 188 ? -21.453 -1.837 13.797 1.00 95.75 188 GLY A CA 1
ATOM 1493 C C . GLY A 1 188 ? -21.199 -3.142 14.545 1.00 95.75 188 GLY A C 1
ATOM 1494 O O . GLY A 1 188 ? -20.933 -3.122 15.740 1.00 95.75 188 GLY A O 1
ATOM 1495 N N . LYS A 1 189 ? -21.138 -4.272 13.826 1.00 95.62 189 LYS A N 1
ATOM 1496 C CA . LYS A 1 189 ? -20.809 -5.580 14.422 1.00 95.62 189 LYS A CA 1
ATOM 1497 C C . LYS A 1 189 ? -19.424 -5.590 15.078 1.00 95.62 189 LYS A C 1
ATOM 1499 O O . LYS A 1 189 ? -19.255 -6.213 16.124 1.00 95.62 189 LYS A O 1
ATOM 1504 N N . ILE A 1 190 ? -18.425 -4.973 14.445 1.00 96.81 190 ILE A N 1
ATOM 1505 C CA . ILE A 1 190 ? -17.064 -4.927 14.996 1.00 96.81 190 ILE A CA 1
ATOM 1506 C C . ILE A 1 190 ? -17.025 -4.070 16.259 1.00 96.81 190 ILE A C 1
ATOM 1508 O O . ILE A 1 190 ? -16.459 -4.513 17.250 1.00 96.81 190 ILE A O 1
ATOM 1512 N N . VAL A 1 191 ? -17.659 -2.897 16.250 1.00 96.44 191 VAL A N 1
ATOM 1513 C CA . VAL A 1 191 ? -17.763 -2.014 17.418 1.00 96.44 191 VAL A CA 1
ATOM 1514 C C . VAL A 1 191 ? -18.515 -2.698 18.557 1.00 96.44 191 VAL A C 1
ATOM 1516 O O . VAL A 1 191 ? -18.026 -2.660 19.679 1.00 96.44 191 VAL A O 1
ATOM 1519 N N . ASP A 1 192 ? -19.612 -3.406 18.283 1.00 95.62 192 ASP A N 1
ATOM 1520 C CA . ASP A 1 192 ? -20.356 -4.180 19.291 1.00 95.62 192 ASP A CA 1
ATOM 1521 C C . ASP A 1 192 ? -19.516 -5.302 19.930 1.00 95.62 192 ASP A C 1
ATOM 1523 O O . ASP A 1 192 ? -19.783 -5.727 21.054 1.00 95.62 192 ASP A O 1
ATOM 1527 N N . ALA A 1 193 ? -18.508 -5.811 19.213 1.00 95.75 193 ALA A N 1
ATOM 1528 C CA . ALA A 1 193 ? -17.550 -6.786 19.733 1.00 95.75 193 ALA A CA 1
ATOM 1529 C C . ALA A 1 193 ? -16.416 -6.137 20.550 1.00 95.75 193 ALA A C 1
ATOM 1531 O O . ALA A 1 193 ? -15.579 -6.848 21.110 1.00 95.75 193 ALA A O 1
ATOM 1532 N N . THR A 1 194 ? -16.376 -4.806 20.617 1.00 95.25 194 THR A N 1
ATOM 1533 C CA . THR A 1 194 ? -15.454 -4.038 21.455 1.00 95.25 194 THR A CA 1
ATOM 1534 C C . THR A 1 194 ? -16.183 -3.418 22.647 1.00 95.25 194 THR A C 1
ATOM 1536 O O . THR A 1 194 ? -17.368 -3.120 22.579 1.00 95.25 194 THR A O 1
ATOM 1539 N N . ASP A 1 195 ? -15.462 -3.140 23.733 1.00 94.69 195 ASP A N 1
ATOM 1540 C CA . ASP A 1 195 ? -15.991 -2.379 24.877 1.00 94.69 195 ASP A CA 1
ATOM 1541 C C . ASP A 1 195 ? -15.814 -0.855 24.679 1.00 94.69 195 ASP A C 1
ATOM 1543 O O . ASP A 1 195 ? -15.403 -0.147 25.601 1.00 94.69 195 ASP A O 1
ATOM 1547 N N . LEU A 1 196 ? -15.998 -0.352 23.454 1.00 96.62 196 LEU A N 1
ATOM 1548 C CA . LEU A 1 196 ? -15.803 1.062 23.117 1.00 96.62 196 LEU A CA 1
ATOM 1549 C C . LEU A 1 196 ? -17.139 1.812 23.082 1.00 96.62 196 LEU A C 1
ATOM 1551 O O . LEU A 1 196 ? -18.078 1.375 22.425 1.00 96.62 196 LEU A O 1
ATOM 1555 N N . ASP A 1 197 ? -17.202 2.965 23.747 1.00 96.25 197 ASP A N 1
ATOM 1556 C CA . ASP A 1 197 ? -18.429 3.753 23.930 1.00 96.25 197 ASP A CA 1
ATOM 1557 C C . ASP A 1 197 ? -18.249 5.262 23.667 1.00 96.25 197 ASP A C 1
ATOM 1559 O O . ASP A 1 197 ? -19.104 6.070 24.035 1.00 96.25 197 ASP A O 1
ATOM 1563 N N . SER A 1 198 ? -17.148 5.674 23.029 1.00 97.44 198 SER A N 1
ATOM 1564 C CA . SER A 1 198 ? -16.916 7.090 22.724 1.00 97.44 198 SER A CA 1
ATOM 1565 C C . SER A 1 198 ? -17.856 7.619 21.638 1.00 97.44 198 SER A C 1
ATOM 1567 O O . SER A 1 198 ? -18.335 6.893 20.762 1.00 97.44 198 SER A O 1
ATOM 1569 N N . SER A 1 199 ? -18.098 8.933 21.660 1.00 97.62 199 SER A N 1
ATOM 1570 C CA . SER A 1 199 ? -18.948 9.603 20.669 1.00 97.62 199 SER A CA 1
ATOM 1571 C C . SER A 1 199 ? -18.442 9.441 19.234 1.00 97.62 199 SER A C 1
ATOM 1573 O O . SER A 1 199 ? -19.231 9.381 18.291 1.00 97.62 199 SER A O 1
ATOM 1575 N N . GLU A 1 200 ? -17.129 9.370 19.061 1.00 98.12 200 GLU A N 1
ATOM 1576 C CA . GLU A 1 200 ? -16.447 9.182 17.792 1.00 98.12 200 GLU A CA 1
ATOM 1577 C C . GLU A 1 200 ? -16.668 7.761 17.263 1.00 98.12 200 GLU A C 1
ATOM 1579 O O . GLU A 1 200 ? -16.957 7.595 16.077 1.00 98.12 200 GLU A O 1
ATOM 1584 N N . VAL A 1 201 ? -16.627 6.753 18.142 1.00 97.19 201 VAL A N 1
ATOM 1585 C CA . VAL A 1 201 ? -16.938 5.356 17.805 1.00 97.19 201 VAL A CA 1
ATOM 1586 C C . VAL A 1 201 ? -18.402 5.207 17.389 1.00 97.19 201 VAL A C 1
ATOM 1588 O O . VAL A 1 201 ? -18.687 4.613 16.347 1.00 97.19 201 VAL A O 1
ATOM 1591 N N . GLU A 1 202 ? -19.337 5.820 18.121 1.00 96.62 202 GLU A N 1
ATOM 1592 C CA . GLU A 1 202 ? -20.752 5.833 17.729 1.00 96.62 202 GLU A CA 1
ATOM 1593 C C . GLU A 1 202 ? -20.983 6.532 16.379 1.00 96.62 202 GLU A C 1
ATOM 1595 O O . GLU A 1 202 ? -21.845 6.127 15.592 1.00 96.62 202 GLU A O 1
ATOM 1600 N N . ALA A 1 203 ? -20.256 7.621 16.112 1.00 97.00 203 ALA A N 1
ATOM 1601 C CA . ALA A 1 203 ? -20.338 8.339 14.845 1.00 97.00 203 ALA A CA 1
ATOM 1602 C C . ALA A 1 203 ? -19.795 7.495 13.685 1.00 97.00 203 ALA A C 1
ATOM 1604 O O . ALA A 1 203 ? -20.413 7.464 12.622 1.00 97.00 203 ALA A O 1
ATOM 1605 N N . LEU A 1 204 ? -18.688 6.782 13.902 1.00 97.19 204 LEU A N 1
ATOM 1606 C CA . LEU A 1 204 ? -18.096 5.877 12.922 1.00 97.19 204 LEU A CA 1
ATOM 1607 C C . LEU A 1 204 ? -19.029 4.700 12.600 1.00 97.19 204 LEU A C 1
ATOM 1609 O O . LEU A 1 204 ? -19.223 4.383 11.429 1.00 97.19 204 LEU A O 1
ATOM 1613 N N . ALA A 1 205 ? -19.660 4.093 13.610 1.00 96.31 205 ALA A N 1
ATOM 1614 C CA . ALA A 1 205 ? -20.593 2.980 13.418 1.00 96.31 205 ALA A CA 1
ATOM 1615 C C . ALA A 1 205 ? -21.799 3.359 12.533 1.00 96.31 205 ALA A C 1
ATOM 1617 O O . ALA A 1 205 ? -22.296 2.543 11.761 1.00 96.31 205 ALA A O 1
ATOM 1618 N N . LYS A 1 206 ? -22.240 4.625 12.569 1.00 96.62 206 LYS A N 1
ATOM 1619 C CA . LYS A 1 206 ? -23.327 5.142 11.711 1.00 96.62 206 LYS A CA 1
ATOM 1620 C C . LYS A 1 206 ? -22.946 5.259 10.232 1.00 96.62 206 LYS A C 1
ATOM 1622 O O . LYS A 1 206 ? -23.833 5.469 9.409 1.00 96.62 206 LYS A O 1
ATOM 1627 N N . LEU A 1 207 ? -21.659 5.147 9.896 1.00 96.25 207 LEU A N 1
ATOM 1628 C CA . LEU A 1 207 ? -21.173 5.140 8.515 1.00 96.25 207 LEU A CA 1
ATOM 1629 C C . LEU A 1 207 ? -21.197 3.741 7.883 1.00 96.25 207 LEU A C 1
ATOM 1631 O O . LEU A 1 207 ? -20.718 3.593 6.757 1.00 96.25 207 LEU A O 1
ATOM 1635 N N . GLU A 1 208 ? -21.741 2.730 8.574 1.00 96.56 208 GLU A N 1
ATOM 1636 C CA . GLU A 1 208 ? -21.882 1.378 8.034 1.00 96.56 208 GLU A CA 1
ATOM 1637 C C . GLU A 1 208 ? -22.637 1.387 6.700 1.00 96.56 208 GLU A C 1
ATOM 1639 O O . GLU A 1 208 ? -23.792 1.813 6.605 1.00 96.56 208 GLU A O 1
ATOM 1644 N N . LYS A 1 209 ? -21.966 0.920 5.647 1.00 94.94 209 LYS A N 1
ATOM 1645 C CA . LYS A 1 209 ? -22.519 0.810 4.298 1.00 94.94 209 LYS A CA 1
ATOM 1646 C C . LYS A 1 209 ? -21.741 -0.206 3.480 1.00 94.94 209 LYS A C 1
ATOM 1648 O O . LYS A 1 209 ? -20.538 -0.384 3.652 1.00 94.94 209 LYS A O 1
ATOM 1653 N N . VAL A 1 210 ? -22.424 -0.820 2.518 1.00 92.44 210 VAL A N 1
ATOM 1654 C CA . VAL A 1 210 ? -21.761 -1.633 1.495 1.00 92.44 210 VAL A CA 1
ATOM 1655 C C . VAL A 1 210 ? -20.980 -0.696 0.558 1.00 92.44 210 VAL A C 1
ATOM 1657 O O . VAL A 1 210 ? -21.593 0.217 -0.003 1.00 92.44 210 VAL A O 1
ATOM 1660 N N . PRO A 1 211 ? -19.662 -0.895 0.371 1.00 89.69 211 PRO A N 1
ATOM 1661 C CA . PRO A 1 211 ? -18.850 -0.090 -0.533 1.00 89.69 211 PRO A CA 1
ATOM 1662 C C . PRO A 1 211 ? -19.379 -0.124 -1.971 1.00 89.69 211 PRO A C 1
ATOM 1664 O O . PRO A 1 211 ? -19.828 -1.170 -2.449 1.00 89.69 211 PRO A O 1
ATOM 1667 N N . SER A 1 212 ? -19.294 1.007 -2.679 1.00 89.31 212 SER A N 1
ATOM 1668 C CA . SER A 1 212 ? -19.687 1.078 -4.092 1.00 89.31 212 SER A CA 1
ATOM 1669 C C . SER A 1 212 ? -18.854 0.126 -4.959 1.00 89.31 212 SER A C 1
ATOM 1671 O O . SER A 1 212 ? -17.677 -0.124 -4.695 1.00 89.31 212 SER A O 1
ATOM 1673 N N . LEU A 1 213 ? -19.480 -0.397 -6.017 1.00 84.69 213 LEU A N 1
ATOM 1674 C CA . LEU A 1 213 ? -18.794 -1.158 -7.066 1.00 84.69 213 LEU A CA 1
ATOM 1675 C C . LEU A 1 213 ? -18.108 -0.241 -8.086 1.00 84.69 213 LEU A C 1
ATOM 1677 O O . LEU A 1 213 ? -17.253 -0.712 -8.838 1.00 84.69 213 LEU A O 1
ATOM 1681 N N . ASP A 1 214 ? -18.499 1.036 -8.146 1.00 86.31 214 ASP A N 1
ATOM 1682 C CA . ASP A 1 214 ? -17.810 2.027 -8.963 1.00 86.31 214 ASP A CA 1
ATOM 1683 C C . ASP A 1 214 ? -16.503 2.454 -8.270 1.00 86.31 214 ASP A C 1
ATOM 1685 O O . ASP A 1 214 ? -16.550 2.949 -7.142 1.00 86.31 214 ASP A O 1
ATOM 1689 N N . PRO A 1 215 ? -15.328 2.304 -8.911 1.00 83.62 215 PRO A N 1
ATOM 1690 C CA . PRO A 1 215 ? -14.056 2.603 -8.259 1.00 83.62 215 PRO A CA 1
ATOM 1691 C C . PRO A 1 215 ? -13.873 4.068 -7.849 1.00 83.62 215 PRO A C 1
ATOM 1693 O O . PRO A 1 215 ? -13.112 4.338 -6.924 1.00 83.62 215 PRO A O 1
ATOM 1696 N N . ALA A 1 216 ? -14.492 5.028 -8.545 1.00 85.25 216 ALA A N 1
ATOM 1697 C CA . ALA A 1 216 ? -14.350 6.441 -8.199 1.00 85.25 216 ALA A CA 1
ATOM 1698 C C . ALA A 1 216 ? -15.205 6.784 -6.974 1.00 85.25 216 ALA A C 1
ATOM 1700 O O . ALA A 1 216 ? -14.712 7.413 -6.040 1.00 85.25 216 ALA A O 1
ATOM 1701 N N . GLU A 1 217 ? -16.450 6.312 -6.944 1.00 89.69 217 GLU A N 1
ATOM 1702 C CA . GLU A 1 217 ? -17.321 6.458 -5.781 1.00 89.69 217 GLU A CA 1
ATOM 1703 C C . GLU A 1 217 ? -16.770 5.708 -4.562 1.00 89.69 217 GLU A C 1
ATOM 1705 O O . GLU A 1 217 ? -16.751 6.257 -3.463 1.00 89.69 217 GLU A O 1
ATOM 1710 N N . GLN A 1 218 ? -16.264 4.484 -4.744 1.00 88.75 218 GLN A N 1
ATOM 1711 C CA . GLN A 1 218 ? -15.671 3.701 -3.661 1.00 88.75 218 GLN A CA 1
ATOM 1712 C C . GLN A 1 218 ? -14.522 4.457 -2.982 1.00 88.75 218 GLN A C 1
ATOM 1714 O O . GLN A 1 218 ? -14.458 4.481 -1.758 1.00 88.75 218 GLN A O 1
ATOM 1719 N N . MET A 1 219 ? -13.652 5.122 -3.748 1.00 89.12 219 MET A N 1
ATOM 1720 C CA . MET A 1 219 ? -12.564 5.927 -3.179 1.00 89.12 219 MET A CA 1
ATOM 1721 C C . MET A 1 219 ? -13.073 7.093 -2.333 1.00 89.12 219 MET A C 1
ATOM 1723 O O . MET A 1 219 ? -12.557 7.308 -1.242 1.00 89.12 219 MET A O 1
ATOM 1727 N N . LEU A 1 220 ? -14.106 7.805 -2.794 1.00 93.31 220 LEU A N 1
ATOM 1728 C CA . LEU A 1 220 ? -14.716 8.884 -2.011 1.00 93.31 220 LEU A CA 1
ATOM 1729 C C . LEU A 1 220 ? -15.307 8.355 -0.700 1.00 93.31 220 LEU A C 1
ATOM 1731 O O . LEU A 1 220 ? -15.191 8.995 0.341 1.00 93.31 220 LEU A O 1
ATOM 1735 N N . GLN A 1 221 ? -15.917 7.169 -0.737 1.00 94.00 221 GLN A N 1
ATOM 1736 C CA . GLN A 1 221 ? -16.453 6.529 0.460 1.00 94.00 221 GLN A CA 1
ATOM 1737 C C . GLN A 1 221 ? -15.347 6.081 1.429 1.00 94.00 221 GLN A C 1
ATOM 1739 O O . GLN A 1 221 ? -15.524 6.226 2.636 1.00 94.00 221 GLN A O 1
ATOM 1744 N N . ILE A 1 222 ? -14.225 5.560 0.917 1.00 94.06 222 ILE A N 1
ATOM 1745 C CA . ILE A 1 222 ? -13.051 5.201 1.728 1.00 94.06 222 ILE A CA 1
ATOM 1746 C C . ILE A 1 222 ? -12.465 6.450 2.382 1.00 94.06 222 ILE A C 1
ATOM 1748 O O . ILE A 1 2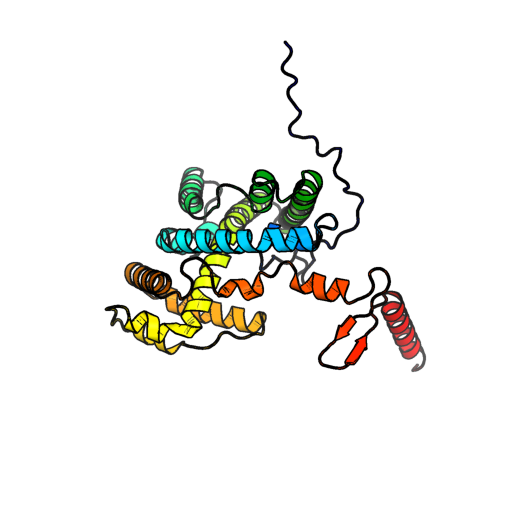22 ? -12.181 6.422 3.571 1.00 94.06 222 ILE A O 1
ATOM 1752 N N . GLU A 1 223 ? -12.315 7.546 1.639 1.00 95.50 223 GLU A N 1
ATOM 1753 C CA . GLU A 1 223 ? -11.780 8.809 2.155 1.00 95.50 223 GLU A CA 1
ATOM 1754 C C . GLU A 1 223 ? -12.692 9.420 3.230 1.00 95.50 223 GLU A C 1
ATOM 1756 O O . GLU A 1 223 ? -12.223 9.841 4.286 1.00 95.50 223 GLU A O 1
ATOM 1761 N N . GLU A 1 224 ? -14.010 9.436 3.007 1.00 96.62 224 GLU A N 1
ATOM 1762 C CA . GLU A 1 224 ? -14.995 9.855 4.012 1.00 96.62 224 GLU A CA 1
ATOM 1763 C C . GLU A 1 224 ? -14.873 9.018 5.295 1.00 96.62 224 GLU A C 1
ATOM 1765 O O . GLU A 1 224 ? -14.844 9.567 6.401 1.00 96.62 224 GLU A O 1
ATOM 1770 N N . PHE A 1 225 ? -14.774 7.696 5.143 1.00 97.50 225 PHE A N 1
ATOM 1771 C CA . PHE A 1 225 ? -14.658 6.776 6.266 1.00 97.50 225 PHE A CA 1
ATOM 1772 C C . PHE A 1 225 ? -13.315 6.922 6.990 1.00 97.50 225 PHE A C 1
ATOM 1774 O O . PHE A 1 225 ? -13.307 6.988 8.215 1.00 97.50 225 PHE A O 1
ATOM 1781 N N . ASP A 1 226 ? -12.196 7.057 6.271 1.00 97.62 226 ASP A N 1
ATOM 1782 C CA . ASP A 1 226 ? -10.867 7.298 6.849 1.00 97.62 226 ASP A CA 1
ATOM 1783 C C . ASP A 1 226 ? -10.842 8.595 7.664 1.00 97.62 226 ASP A C 1
ATOM 1785 O O . ASP A 1 226 ? -10.375 8.622 8.800 1.00 97.62 226 ASP A O 1
ATOM 1789 N N . ASN A 1 227 ? -11.431 9.667 7.130 1.00 97.19 227 ASN A N 1
ATOM 1790 C CA . ASN A 1 227 ? -11.537 10.949 7.826 1.00 97.19 227 ASN A CA 1
ATOM 1791 C C . ASN A 1 227 ? -12.340 10.856 9.132 1.00 97.19 227 ASN A C 1
ATOM 1793 O O . ASN A 1 227 ? -12.081 11.612 10.070 1.00 97.19 227 ASN A O 1
ATOM 1797 N N . ALA A 1 228 ? -13.332 9.967 9.207 1.00 97.81 228 ALA A N 1
ATOM 1798 C CA . ALA A 1 228 ? -14.033 9.675 10.453 1.00 97.81 228 ALA A CA 1
ATOM 1799 C C . ALA A 1 228 ? -13.196 8.773 11.373 1.00 97.81 228 ALA A C 1
ATOM 1801 O O . ALA A 1 228 ? -13.091 9.054 12.564 1.00 97.81 228 ALA A O 1
ATOM 1802 N N . PHE A 1 229 ? -12.561 7.742 10.816 1.00 97.94 229 PHE A N 1
ATOM 1803 C CA . PHE A 1 229 ? -11.748 6.768 11.539 1.00 97.94 229 PHE A CA 1
ATOM 1804 C C . PHE A 1 229 ? -10.545 7.420 12.233 1.00 97.94 229 PHE A C 1
ATOM 1806 O O . PHE A 1 229 ? -10.269 7.142 13.394 1.00 97.94 229 PHE A O 1
ATOM 1813 N N . ARG A 1 230 ? -9.884 8.379 11.578 1.00 96.94 230 ARG A N 1
ATOM 1814 C CA . ARG A 1 230 ? -8.750 9.140 12.132 1.00 96.94 230 ARG A CA 1
ATOM 1815 C C . ARG A 1 230 ? -9.115 10.110 13.258 1.00 96.94 230 ARG A C 1
ATOM 1817 O O . ARG A 1 230 ? -8.218 10.700 13.853 1.00 96.94 230 ARG A O 1
ATOM 1824 N N . LYS A 1 231 ? -10.405 10.313 13.551 1.00 97.38 231 LYS A N 1
ATOM 1825 C CA . LYS A 1 231 ? -10.842 11.077 14.737 1.00 97.38 231 LYS A CA 1
ATOM 1826 C C . LYS A 1 231 ? -10.776 10.249 16.015 1.00 97.38 231 LYS A C 1
ATOM 1828 O O . LYS A 1 231 ? -10.804 10.828 17.097 1.00 97.38 231 LYS A O 1
ATOM 1833 N N . LEU A 1 232 ? -10.705 8.926 15.886 1.00 97.62 232 LEU A N 1
ATOM 1834 C CA . LEU A 1 232 ? -10.492 8.029 17.008 1.00 97.62 232 LEU A CA 1
ATOM 1835 C C . LEU A 1 232 ? -9.111 8.253 17.620 1.00 97.62 232 LEU A C 1
ATOM 1837 O O . LEU A 1 232 ? -8.150 8.619 16.938 1.00 97.62 232 LEU A O 1
ATOM 1841 N N . SER A 1 233 ? -8.993 7.958 18.909 1.00 97.06 233 SER A N 1
ATOM 1842 C CA . SER A 1 233 ? -7.679 7.747 19.499 1.00 97.06 233 SER A CA 1
ATOM 1843 C C . SER A 1 233 ? -7.001 6.526 18.871 1.00 97.06 233 SER A C 1
ATOM 1845 O O . SER A 1 233 ? -7.646 5.610 18.353 1.00 97.06 233 SER A O 1
ATOM 1847 N N . TYR A 1 234 ? -5.673 6.491 18.953 1.00 95.69 234 TYR A N 1
ATOM 1848 C CA . TYR A 1 234 ? -4.890 5.351 18.487 1.00 95.69 234 TYR A CA 1
ATOM 1849 C C . TYR A 1 234 ? -5.349 4.023 19.111 1.00 95.69 234 TYR A C 1
ATOM 1851 O O . TYR A 1 234 ? -5.537 3.036 18.400 1.00 95.69 234 TYR A O 1
ATOM 1859 N N . ASP A 1 235 ? -5.594 4.014 20.425 1.00 97.19 235 ASP A N 1
ATOM 1860 C CA . ASP A 1 235 ? -6.009 2.814 21.156 1.00 97.19 235 ASP A CA 1
ATOM 1861 C C . ASP A 1 235 ? -7.377 2.294 20.684 1.00 97.19 235 ASP A C 1
ATOM 1863 O O . ASP A 1 235 ? -7.591 1.083 20.605 1.00 97.19 235 ASP A O 1
ATOM 1867 N N . GLU A 1 236 ? -8.304 3.193 20.346 1.00 98.00 236 GLU A N 1
ATOM 1868 C CA . GLU A 1 236 ? -9.607 2.832 19.778 1.00 98.00 236 GLU A CA 1
ATOM 1869 C C . GLU A 1 236 ? -9.462 2.256 18.369 1.00 98.00 236 GLU A C 1
ATOM 1871 O O . GLU A 1 236 ? -9.980 1.171 18.100 1.00 98.00 236 GLU A O 1
ATOM 1876 N N . GLY A 1 237 ? -8.711 2.931 17.490 1.00 97.62 237 GLY A N 1
ATOM 1877 C CA . GLY A 1 237 ? -8.446 2.442 16.134 1.00 97.62 237 GLY A CA 1
ATOM 1878 C C . GLY A 1 237 ? -7.788 1.058 16.139 1.00 97.62 237 GLY A C 1
ATOM 1879 O O . GLY A 1 237 ? -8.214 0.157 15.413 1.00 97.62 237 GLY A O 1
ATOM 1880 N N . MET A 1 238 ? -6.811 0.851 17.029 1.00 97.38 238 MET A N 1
ATOM 1881 C CA . MET A 1 238 ? -6.140 -0.434 17.224 1.00 97.38 238 MET A CA 1
ATOM 1882 C C . MET A 1 238 ? -7.102 -1.526 17.702 1.00 97.38 238 MET A C 1
ATOM 1884 O O . MET A 1 238 ? -7.082 -2.641 17.175 1.00 97.38 238 MET A O 1
ATOM 1888 N N . LYS A 1 239 ? -7.961 -1.229 18.687 1.00 97.69 239 LYS A N 1
ATOM 1889 C CA . LYS A 1 239 ? -8.969 -2.181 19.180 1.00 97.69 239 LYS A CA 1
ATOM 1890 C C . LYS A 1 239 ? -9.953 -2.575 18.085 1.00 97.69 239 LYS A C 1
ATOM 1892 O O . LYS A 1 239 ? -10.231 -3.761 17.944 1.00 97.69 239 LYS A O 1
ATOM 1897 N N . ILE A 1 240 ? -10.423 -1.619 17.283 1.00 98.12 240 ILE A N 1
ATOM 1898 C CA . ILE A 1 240 ? -11.344 -1.891 16.172 1.00 98.12 240 ILE A CA 1
ATOM 1899 C C . ILE A 1 240 ? -10.680 -2.779 15.117 1.00 98.12 240 ILE A C 1
ATOM 1901 O O . ILE A 1 240 ? -11.267 -3.780 14.710 1.00 98.12 240 ILE A O 1
ATOM 1905 N N . PHE A 1 241 ? -9.448 -2.484 14.694 1.00 97.06 241 PHE A N 1
ATOM 1906 C CA . PHE A 1 241 ? -8.759 -3.345 13.729 1.00 97.06 241 PHE A CA 1
ATOM 1907 C C . PHE A 1 241 ? -8.386 -4.718 14.292 1.00 97.06 241 PHE A C 1
ATOM 1909 O O . PHE A 1 241 ? -8.435 -5.713 13.567 1.00 97.06 241 PHE A O 1
ATOM 1916 N N . THR A 1 242 ? -8.047 -4.800 15.578 1.00 95.69 242 THR A N 1
ATOM 1917 C CA . THR A 1 242 ? -7.804 -6.083 16.248 1.00 95.69 242 THR A CA 1
ATOM 1918 C C . THR A 1 242 ? -9.082 -6.918 16.273 1.00 95.69 242 THR A C 1
ATOM 1920 O O . THR A 1 242 ? -9.059 -8.072 15.849 1.00 95.69 242 THR A O 1
ATOM 1923 N N . ALA A 1 243 ? -10.210 -6.314 16.658 1.00 96.25 243 ALA A N 1
ATOM 1924 C CA . ALA A 1 243 ? -11.513 -6.965 16.641 1.00 96.25 243 ALA A CA 1
ATOM 1925 C C . ALA A 1 243 ? -11.923 -7.385 15.223 1.00 96.25 243 ALA A C 1
ATOM 1927 O O . ALA A 1 243 ? -12.421 -8.496 15.045 1.00 96.25 243 ALA A O 1
ATOM 1928 N N . LEU A 1 244 ? -11.661 -6.561 14.200 1.00 94.75 244 LEU A N 1
ATOM 1929 C CA . LEU A 1 244 ? -11.859 -6.947 12.802 1.00 94.75 244 LEU A CA 1
ATOM 1930 C C . LEU A 1 244 ? -11.066 -8.211 12.466 1.00 94.75 244 LEU A C 1
ATOM 1932 O O . LEU A 1 244 ? -11.647 -9.179 11.979 1.00 94.75 244 LEU A O 1
ATOM 1936 N N . ARG A 1 245 ? -9.760 -8.222 12.756 1.00 92.38 245 ARG A N 1
ATOM 1937 C CA . ARG A 1 245 ? -8.877 -9.365 12.489 1.00 92.38 245 ARG A CA 1
ATOM 1938 C C . ARG A 1 245 ? -9.381 -10.643 13.164 1.00 92.38 245 ARG A C 1
ATOM 1940 O O . ARG A 1 245 ? -9.388 -11.691 12.527 1.00 92.38 245 ARG A O 1
ATOM 1947 N N . GLU A 1 246 ? -9.825 -10.552 14.414 1.00 92.00 246 GLU A N 1
ATOM 1948 C CA . GLU A 1 246 ? -10.340 -11.685 15.199 1.00 92.00 246 GLU A CA 1
ATOM 1949 C C . GLU A 1 246 ? -11.714 -12.188 14.726 1.00 92.00 246 GLU A C 1
ATOM 1951 O O . GLU A 1 246 ? -12.038 -13.359 14.911 1.00 92.00 246 GLU A O 1
ATOM 1956 N N . ASN A 1 247 ? -12.515 -11.327 14.092 1.00 90.31 247 ASN A N 1
ATOM 1957 C CA . ASN A 1 247 ? -13.859 -11.653 13.605 1.00 90.31 247 ASN A CA 1
ATOM 1958 C C . ASN A 1 247 ? -13.911 -12.033 12.114 1.00 90.31 247 ASN A C 1
ATOM 1960 O O . ASN A 1 247 ? -15.005 -12.249 11.576 1.00 90.31 247 ASN A O 1
ATOM 1964 N N . ARG A 1 248 ? -12.763 -12.124 11.431 1.00 87.75 248 ARG A N 1
ATOM 1965 C CA . ARG A 1 248 ? -12.689 -12.541 10.024 1.00 87.75 248 ARG A CA 1
ATOM 1966 C C . ARG A 1 248 ? -13.123 -13.994 9.852 1.00 87.75 248 ARG A C 1
ATOM 1968 O O . ARG A 1 248 ? -12.609 -14.892 10.509 1.00 87.75 248 ARG A O 1
ATOM 1975 N N . GLU A 1 249 ? -14.013 -14.235 8.887 1.00 76.94 249 GLU A N 1
ATOM 1976 C CA . GLU A 1 249 ? -14.411 -15.597 8.493 1.00 76.94 249 GLU A CA 1
ATOM 1977 C C . GLU A 1 249 ? -13.210 -16.399 7.972 1.00 76.94 249 GLU A C 1
ATOM 1979 O O . GLU A 1 249 ? -13.045 -17.579 8.282 1.00 76.94 249 GLU A O 1
ATOM 1984 N N . PHE A 1 250 ? -12.335 -15.734 7.213 1.00 76.69 250 PHE A N 1
ATOM 1985 C CA . PHE A 1 250 ? -11.096 -16.304 6.708 1.00 76.69 250 PHE A CA 1
ATOM 1986 C C . PHE A 1 250 ? -9.909 -15.594 7.345 1.00 76.69 250 PHE A C 1
ATOM 1988 O O . PHE A 1 250 ? -9.442 -14.573 6.847 1.00 76.69 250 PHE A O 1
ATOM 1995 N N . GLU A 1 251 ? -9.380 -16.185 8.414 1.00 68.62 251 GLU A N 1
ATOM 1996 C CA . GLU A 1 251 ? -8.277 -15.631 9.213 1.00 68.62 251 GLU A CA 1
ATOM 1997 C C . GLU A 1 251 ? -7.070 -15.182 8.368 1.00 68.62 251 GLU A C 1
ATOM 1999 O O . GLU A 1 251 ? -6.380 -14.249 8.742 1.00 68.62 251 GLU A O 1
ATOM 2004 N N . ASN A 1 252 ? -6.836 -15.795 7.200 1.00 68.00 252 ASN A N 1
ATOM 2005 C CA . ASN A 1 252 ? -5.666 -15.539 6.350 1.00 68.00 252 ASN A CA 1
ATOM 2006 C C . ASN A 1 252 ? -5.994 -14.977 4.951 1.00 68.00 252 ASN A C 1
ATOM 2008 O O . ASN A 1 252 ? -5.135 -15.011 4.065 1.00 68.00 252 ASN A O 1
ATOM 2012 N N . LEU A 1 253 ? -7.225 -14.512 4.709 1.00 69.06 253 LEU A N 1
ATOM 2013 C CA . LEU A 1 253 ? -7.630 -13.942 3.418 1.00 69.06 253 LEU A CA 1
ATOM 2014 C C . LEU A 1 253 ? -8.323 -12.596 3.621 1.00 69.06 253 LEU A C 1
ATOM 2016 O O . LEU A 1 253 ? -9.359 -12.509 4.270 1.00 69.06 253 LEU A O 1
ATOM 2020 N N . SER A 1 254 ? -7.769 -11.556 3.003 1.00 65.12 254 SER A N 1
ATOM 2021 C CA . SER A 1 254 ? -8.403 -10.240 2.960 1.00 65.12 254 SER A CA 1
ATOM 2022 C C . SER A 1 254 ? -9.625 -10.247 2.029 1.00 65.12 254 SER A C 1
ATOM 2024 O O . SER A 1 254 ? -9.508 -10.654 0.873 1.00 65.12 254 SER A O 1
ATOM 2026 N N . PRO A 1 255 ? -10.799 -9.758 2.445 1.00 59.66 255 PRO A N 1
ATOM 2027 C CA . PRO A 1 255 ? -11.972 -9.690 1.572 1.00 59.66 255 PRO A CA 1
ATOM 2028 C C . PRO A 1 255 ? -11.831 -8.644 0.451 1.00 59.66 255 PRO A C 1
ATOM 2030 O O . PRO A 1 255 ? -12.508 -8.741 -0.573 1.00 59.66 255 PRO A O 1
ATOM 2033 N N . THR A 1 256 ? -10.898 -7.692 0.570 1.00 61.06 256 THR A N 1
ATOM 2034 C CA . THR A 1 256 ? -10.646 -6.647 -0.454 1.00 61.06 256 THR A CA 1
ATOM 2035 C C . THR A 1 256 ? -9.848 -7.122 -1.662 1.00 61.06 256 THR A C 1
ATOM 2037 O O . THR A 1 256 ? -9.605 -6.394 -2.625 1.00 61.06 256 THR A O 1
ATOM 2040 N N . ILE A 1 257 ? -9.495 -8.401 -1.649 1.00 58.53 257 ILE A N 1
ATOM 2041 C CA . ILE A 1 257 ? -8.764 -9.094 -2.695 1.00 58.53 257 ILE A CA 1
ATOM 2042 C C . ILE A 1 257 ? -9.515 -9.156 -4.034 1.00 58.53 257 ILE A C 1
ATOM 2044 O O . ILE A 1 257 ? -8.872 -9.279 -5.080 1.00 58.53 257 ILE A O 1
ATOM 2048 N N . SER A 1 258 ? -10.847 -9.060 -4.041 1.00 51.53 258 SER A N 1
ATOM 2049 C CA . SER A 1 258 ? -11.655 -9.168 -5.266 1.00 51.53 258 SER A CA 1
ATOM 2050 C C . SER A 1 258 ? -11.254 -8.154 -6.354 1.00 51.53 258 SER A C 1
ATOM 2052 O O . SER A 1 258 ? -11.335 -8.474 -7.539 1.00 51.53 258 SER A O 1
ATOM 2054 N N . ALA A 1 259 ? -10.714 -6.987 -5.979 1.00 51.66 259 ALA A N 1
ATOM 2055 C CA . ALA A 1 259 ? -10.200 -5.966 -6.903 1.00 51.66 259 ALA A CA 1
ATOM 2056 C C . ALA A 1 259 ? -8.763 -6.231 -7.422 1.00 51.66 259 ALA A C 1
ATOM 2058 O O . ALA A 1 259 ? -8.304 -5.614 -8.392 1.00 51.66 259 ALA A O 1
ATOM 2059 N N . ILE A 1 260 ? -8.032 -7.160 -6.797 1.00 56.69 260 ILE A N 1
ATOM 2060 C CA . ILE A 1 260 ? -6.612 -7.455 -7.063 1.00 56.69 260 ILE A CA 1
ATOM 2061 C C . ILE A 1 260 ? -6.457 -8.571 -8.119 1.00 56.69 260 ILE A C 1
ATOM 2063 O O . ILE A 1 260 ? -5.364 -9.075 -8.357 1.00 56.69 260 ILE A O 1
ATOM 2067 N N . ASP A 1 261 ? -7.521 -8.959 -8.826 1.00 58.41 261 ASP A N 1
ATOM 2068 C CA . ASP A 1 261 ? -7.470 -10.046 -9.811 1.00 58.41 261 ASP A CA 1
ATOM 2069 C C . ASP A 1 261 ? -6.540 -9.723 -11.005 1.00 58.41 261 ASP A C 1
ATOM 2071 O O . ASP A 1 261 ? -6.888 -8.973 -11.917 1.00 58.41 261 ASP A O 1
ATOM 2075 N N . VAL A 1 262 ? -5.334 -10.312 -11.011 1.00 56.50 262 VAL A N 1
ATOM 2076 C CA . VAL A 1 262 ? -4.321 -10.199 -12.086 1.00 56.50 262 VAL A CA 1
ATOM 2077 C C . VAL A 1 262 ? -4.837 -10.767 -13.416 1.00 56.50 262 VAL A C 1
ATOM 2079 O O . VAL A 1 262 ? -4.273 -10.505 -14.478 1.00 56.50 262 VAL A O 1
ATOM 2082 N N . MET A 1 263 ? -5.927 -11.534 -13.380 1.00 51.94 263 MET A N 1
ATOM 2083 C CA . MET A 1 263 ? -6.453 -12.282 -14.512 1.00 51.94 263 MET A CA 1
ATOM 2084 C C . MET A 1 263 ? -7.754 -11.738 -15.092 1.00 51.94 263 MET A C 1
ATOM 2086 O O . MET A 1 263 ? -8.135 -12.192 -16.175 1.00 51.94 263 MET A O 1
ATOM 2090 N N . HIS A 1 264 ? -8.417 -10.776 -14.444 1.00 51.97 264 HIS A N 1
ATOM 2091 C CA . HIS A 1 264 ? -9.752 -10.340 -14.866 1.00 51.97 264 HIS A CA 1
ATOM 2092 C C . HIS A 1 264 ? -9.766 -9.816 -16.309 1.00 51.97 264 HIS A C 1
ATOM 2094 O O . HIS A 1 264 ? -10.612 -10.204 -17.117 1.00 51.97 264 HIS A O 1
ATOM 2100 N N . ASP A 1 265 ? -8.753 -9.028 -16.672 1.00 50.25 265 ASP A N 1
ATOM 2101 C CA . ASP A 1 265 ? -8.625 -8.483 -18.024 1.00 50.25 265 ASP A CA 1
ATOM 2102 C C . ASP A 1 265 ? -8.107 -9.522 -19.019 1.00 50.25 265 ASP A C 1
ATOM 2104 O O . ASP A 1 265 ? -8.499 -9.512 -20.179 1.0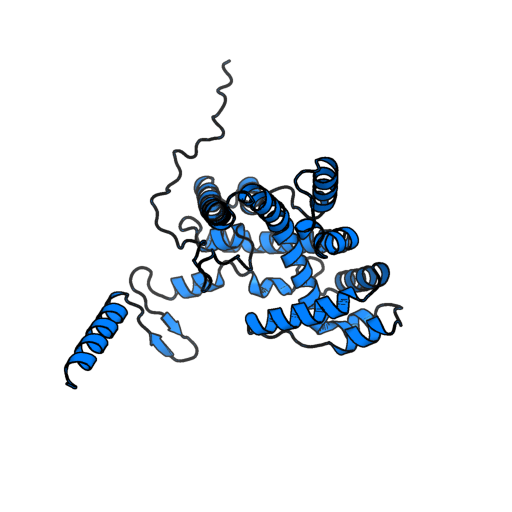0 50.25 265 ASP A O 1
ATOM 2108 N N . ARG A 1 266 ? -7.291 -10.489 -18.585 1.00 48.75 266 ARG A N 1
ATOM 2109 C CA . ARG A 1 266 ? -6.754 -11.529 -19.477 1.00 48.75 266 ARG A CA 1
ATOM 2110 C C . ARG A 1 266 ? -7.774 -12.585 -19.859 1.00 48.75 266 ARG A C 1
ATOM 2112 O O . ARG A 1 266 ? -7.719 -13.069 -20.981 1.00 48.75 266 ARG A O 1
ATOM 2119 N N . LYS A 1 267 ? -8.720 -12.922 -18.979 1.00 47.91 267 LYS A N 1
ATOM 2120 C CA . LYS A 1 267 ? -9.861 -13.768 -19.359 1.00 47.91 267 LYS A CA 1
ATOM 2121 C C . LYS A 1 267 ? -10.723 -13.070 -20.416 1.00 47.91 267 LYS A C 1
ATOM 2123 O O . LYS A 1 267 ? -11.073 -13.708 -21.399 1.00 47.91 267 LYS A O 1
ATOM 2128 N N . LYS A 1 268 ? -10.952 -11.755 -20.289 1.00 47.97 268 LYS A N 1
ATOM 2129 C CA . LYS A 1 268 ? -11.616 -10.950 -21.333 1.00 47.97 268 LYS A CA 1
ATOM 2130 C C . LYS A 1 268 ? -10.795 -10.872 -22.627 1.00 47.97 268 LYS A C 1
ATOM 2132 O O . LYS A 1 268 ? -11.360 -11.007 -23.705 1.00 47.97 268 LYS A O 1
ATOM 2137 N N . ILE A 1 269 ? -9.473 -10.699 -22.527 1.00 43.22 269 ILE A N 1
ATOM 2138 C CA . ILE A 1 269 ? -8.559 -10.641 -23.680 1.00 43.22 269 ILE A CA 1
ATOM 2139 C C . ILE A 1 269 ? -8.410 -12.005 -24.360 1.00 43.22 269 ILE A C 1
ATOM 2141 O O . ILE A 1 269 ? -8.242 -12.019 -25.561 1.00 43.22 269 ILE A O 1
ATOM 2145 N N . MET A 1 270 ? -8.466 -13.139 -23.655 1.00 41.44 270 MET A N 1
ATOM 2146 C CA . MET A 1 270 ? -8.365 -14.472 -24.276 1.00 41.44 270 MET A CA 1
ATOM 2147 C C . MET A 1 270 ? -9.695 -14.986 -24.835 1.00 41.44 270 MET A C 1
ATOM 2149 O O . MET A 1 270 ? -9.688 -15.834 -25.722 1.00 41.44 270 MET A O 1
ATOM 2153 N N . GLU A 1 271 ? -10.831 -14.491 -24.338 1.00 44.47 271 GLU A N 1
ATOM 2154 C CA . GLU A 1 271 ? -12.140 -14.730 -24.960 1.00 44.47 271 GLU A CA 1
ATOM 2155 C C . GLU A 1 271 ? -12.327 -13.921 -26.261 1.00 44.47 271 GLU A C 1
ATOM 2157 O O . GLU A 1 271 ? -13.210 -14.240 -27.056 1.00 44.47 271 GLU A O 1
ATOM 2162 N N . GLY A 1 272 ? -11.474 -12.918 -26.507 1.00 41.62 272 GLY A N 1
ATOM 2163 C CA . GLY A 1 272 ? -11.332 -12.219 -27.784 1.00 41.62 272 GLY A CA 1
ATOM 2164 C C . GLY A 1 272 ? -10.084 -12.688 -28.538 1.00 41.62 272 GLY A C 1
ATOM 2165 O O . GLY A 1 272 ? -8.989 -12.731 -28.001 1.00 41.62 272 GLY A O 1
ATOM 2166 N N . ASP A 1 273 ? -10.239 -13.067 -29.798 1.00 36.72 273 ASP A N 1
ATOM 2167 C CA . ASP A 1 273 ? -9.178 -13.634 -30.634 1.00 36.72 273 ASP A CA 1
ATOM 2168 C C . ASP A 1 273 ? -7.881 -12.785 -30.634 1.00 36.72 273 ASP A C 1
ATOM 2170 O O . ASP A 1 273 ? -7.896 -11.584 -30.925 1.00 36.72 273 ASP A O 1
ATOM 2174 N N . ALA A 1 274 ? -6.742 -13.414 -30.318 1.00 36.38 274 ALA A N 1
ATOM 2175 C CA . ALA A 1 274 ? -5.457 -12.768 -30.011 1.00 36.38 274 ALA A CA 1
ATOM 2176 C C . ALA A 1 274 ? -4.792 -12.019 -31.191 1.00 36.38 274 ALA A C 1
ATOM 2178 O O . ALA A 1 274 ? -3.655 -11.569 -31.071 1.00 36.38 274 ALA A O 1
ATOM 2179 N N . MET A 1 275 ? -5.475 -11.862 -32.328 1.00 39.72 275 MET A N 1
ATOM 2180 C CA . MET A 1 275 ? -4.995 -11.099 -33.487 1.00 39.72 275 MET A CA 1
ATOM 2181 C C . MET A 1 275 ? -6.078 -10.259 -34.189 1.00 39.72 275 MET A C 1
ATOM 2183 O O . MET A 1 275 ? -5.897 -9.846 -35.332 1.00 39.72 275 MET A O 1
ATOM 2187 N N . GLY A 1 276 ? -7.187 -9.938 -33.518 1.00 37.03 276 GLY A N 1
ATOM 2188 C CA . GLY A 1 276 ? -8.199 -9.047 -34.090 1.00 37.03 276 GLY A CA 1
ATOM 2189 C C . GLY A 1 276 ? -9.313 -8.732 -33.106 1.00 37.03 276 GLY A C 1
ATOM 2190 O O . GLY A 1 276 ? -10.211 -9.543 -32.905 1.00 37.03 276 GLY A O 1
ATOM 2191 N N . LEU A 1 277 ? -9.241 -7.538 -32.514 1.00 47.53 277 LEU A N 1
ATOM 2192 C CA . LEU A 1 277 ? -10.150 -6.984 -31.506 1.00 47.53 277 LEU A CA 1
ATOM 2193 C C . LEU A 1 277 ? -11.638 -7.225 -31.824 1.00 47.53 277 LEU A C 1
ATOM 2195 O O . LEU A 1 277 ? -12.279 -6.440 -32.525 1.00 47.53 277 LEU A O 1
ATOM 2199 N N . LYS A 1 278 ? -12.197 -8.280 -31.224 1.00 38.50 278 LYS A N 1
ATOM 2200 C CA . LYS A 1 278 ? -13.623 -8.410 -30.916 1.00 38.50 278 LYS A CA 1
ATOM 2201 C C . LYS A 1 278 ? -13.770 -8.446 -29.405 1.00 38.50 278 LYS A C 1
ATOM 2203 O O . LYS A 1 278 ? -13.418 -9.436 -28.770 1.00 38.50 278 LYS A O 1
ATOM 2208 N N . ILE A 1 279 ? -14.289 -7.362 -28.839 1.00 41.47 279 ILE A N 1
ATOM 2209 C CA . ILE A 1 279 ? -14.771 -7.363 -27.462 1.00 41.47 279 ILE A CA 1
ATOM 2210 C C . ILE A 1 279 ? -16.246 -7.739 -27.549 1.00 41.47 279 ILE A C 1
ATOM 2212 O O . ILE A 1 279 ? -17.037 -7.008 -28.147 1.00 41.47 279 ILE A O 1
ATOM 2216 N N . THR A 1 280 ? -16.592 -8.901 -27.002 1.00 37.62 280 THR A N 1
ATOM 2217 C CA . THR A 1 280 ? -17.985 -9.336 -26.875 1.00 37.62 280 THR A CA 1
ATOM 2218 C C . THR A 1 280 ? -18.390 -9.103 -25.430 1.00 37.62 280 THR A C 1
ATOM 2220 O O . THR A 1 280 ? -17.857 -9.746 -24.524 1.00 37.62 280 THR A O 1
ATOM 2223 N N . ASP A 1 281 ? -19.284 -8.148 -25.196 1.00 42.56 281 ASP A N 1
ATOM 2224 C CA . ASP A 1 281 ? -19.852 -7.944 -23.869 1.00 42.56 281 ASP A CA 1
ATOM 2225 C C . ASP A 1 281 ? -20.940 -8.999 -23.627 1.00 42.56 281 ASP A C 1
ATOM 2227 O O . ASP A 1 281 ? -22.021 -8.965 -24.215 1.00 42.56 281 ASP A O 1
ATOM 2231 N N . LYS A 1 282 ? -20.648 -9.958 -22.739 1.00 42.94 282 LYS A N 1
ATOM 2232 C CA . LYS A 1 282 ? -21.543 -11.078 -22.394 1.00 42.94 282 LYS A CA 1
ATOM 2233 C C . LYS A 1 282 ? -22.885 -10.642 -21.793 1.00 42.94 282 LYS A C 1
ATOM 2235 O O . LYS A 1 282 ? -23.754 -11.490 -21.612 1.00 42.94 282 LYS A O 1
ATOM 2240 N N . ARG A 1 283 ? -23.060 -9.366 -21.429 1.00 48.22 283 ARG A N 1
ATOM 2241 C CA . ARG A 1 283 ? -24.335 -8.845 -20.910 1.00 48.22 283 ARG A CA 1
ATOM 2242 C C . ARG A 1 283 ? -25.234 -8.240 -21.982 1.00 48.22 283 ARG A C 1
ATOM 2244 O O . ARG A 1 283 ? -26.430 -8.128 -21.737 1.00 48.22 283 ARG A O 1
ATOM 2251 N N . THR A 1 284 ? -24.684 -7.840 -23.124 1.00 56.56 284 THR A N 1
ATOM 2252 C CA . THR A 1 284 ? -25.414 -7.056 -24.134 1.00 56.56 284 THR A CA 1
ATOM 2253 C C . THR A 1 284 ? -25.455 -7.713 -25.512 1.00 56.56 284 THR A C 1
ATOM 2255 O O . THR A 1 284 ? -26.203 -7.244 -26.362 1.00 56.56 284 THR A O 1
ATOM 2258 N N . ASP A 1 285 ? -24.691 -8.791 -25.738 1.00 47.62 285 ASP A N 1
ATOM 2259 C CA . ASP A 1 285 ? -24.520 -9.450 -27.048 1.00 47.62 285 ASP A CA 1
ATOM 2260 C C . ASP A 1 285 ? -24.043 -8.497 -28.171 1.00 47.62 285 ASP A C 1
ATOM 2262 O O . ASP A 1 285 ? -24.011 -8.860 -29.350 1.00 47.62 285 ASP A O 1
ATOM 2266 N N . GLU A 1 286 ? -23.596 -7.284 -27.828 1.00 38.81 286 GLU A N 1
ATOM 2267 C CA . GLU A 1 286 ? -23.018 -6.344 -28.782 1.00 38.81 286 GLU A CA 1
ATOM 2268 C C . GLU A 1 286 ? -21.533 -6.651 -29.007 1.00 38.81 286 GLU A C 1
ATOM 2270 O O . GLU A 1 286 ? -20.709 -6.649 -28.087 1.00 38.81 286 GLU A O 1
ATOM 2275 N N . VAL A 1 287 ? -21.174 -6.869 -30.273 1.00 43.09 287 VAL A N 1
ATOM 2276 C CA . VAL A 1 287 ? -19.781 -6.967 -30.717 1.00 43.09 287 VAL A CA 1
ATOM 2277 C C . VAL A 1 287 ? -19.304 -5.570 -31.094 1.00 43.09 287 VAL A C 1
ATOM 2279 O O . VAL A 1 287 ? -19.757 -5.010 -32.093 1.00 43.09 287 VAL A O 1
ATOM 2282 N N . ARG A 1 288 ? -18.355 -5.014 -30.332 1.00 44.75 288 ARG A N 1
ATOM 2283 C CA . ARG A 1 288 ? -17.688 -3.755 -30.695 1.00 44.75 288 ARG A CA 1
ATOM 2284 C C . ARG A 1 288 ? -16.277 -4.029 -31.200 1.00 44.75 288 ARG A C 1
ATOM 2286 O O . ARG A 1 288 ? -15.492 -4.736 -30.565 1.00 44.75 288 ARG A O 1
ATOM 2293 N N . PHE A 1 289 ? -15.970 -3.455 -32.358 1.00 42.66 289 PHE A N 1
ATOM 2294 C CA . PHE A 1 289 ? -14.643 -3.483 -32.957 1.00 42.66 289 PHE A CA 1
ATOM 2295 C C . PHE A 1 289 ? -13.926 -2.185 -32.596 1.00 42.66 289 PHE A C 1
ATOM 2297 O O . PHE A 1 289 ? -14.407 -1.105 -32.919 1.00 42.66 289 PHE A O 1
ATOM 2304 N N . ASN A 1 290 ? -12.773 -2.287 -31.940 1.00 46.16 290 ASN A N 1
ATOM 2305 C CA . ASN A 1 290 ? -11.842 -1.170 -31.813 1.00 46.16 290 ASN A CA 1
ATOM 2306 C C . ASN A 1 290 ? -10.696 -1.440 -32.781 1.00 46.16 290 ASN A C 1
ATOM 2308 O O . ASN A 1 290 ? -9.710 -2.071 -32.421 1.00 46.16 290 ASN A O 1
ATOM 2312 N N . SER A 1 291 ? -10.831 -1.008 -34.032 1.00 48.34 291 SER A N 1
ATOM 2313 C CA . SER A 1 291 ? -9.657 -0.864 -34.893 1.00 48.34 291 SER A CA 1
ATOM 2314 C C . SER A 1 291 ? -9.262 0.606 -34.912 1.00 48.34 291 SER A C 1
ATOM 2316 O O . SER A 1 291 ? -10.109 1.482 -35.084 1.00 48.34 291 SER A O 1
ATOM 2318 N N . VAL A 1 292 ? -7.969 0.882 -34.737 1.00 46.59 292 VAL A N 1
ATOM 2319 C CA . VAL A 1 292 ? -7.393 2.231 -34.886 1.00 46.59 292 VAL A CA 1
ATOM 2320 C C . VAL A 1 292 ? -7.753 2.821 -36.262 1.00 46.59 292 VAL A C 1
ATOM 2322 O O . VAL A 1 292 ? -7.958 4.024 -36.384 1.00 46.59 292 VAL A O 1
ATOM 2325 N N . ASP A 1 293 ? -7.965 1.969 -37.269 1.00 49.81 293 ASP A N 1
ATOM 2326 C CA . ASP A 1 293 ? -8.433 2.353 -38.604 1.00 49.81 293 ASP A CA 1
ATOM 2327 C C . ASP A 1 293 ? -9.896 2.835 -38.649 1.00 49.81 293 ASP A C 1
ATOM 2329 O O . ASP A 1 293 ? -10.240 3.639 -39.513 1.00 49.81 293 ASP A O 1
ATOM 2333 N N . GLN A 1 294 ? -10.768 2.401 -37.731 1.00 52.41 294 GLN A N 1
ATOM 2334 C CA . GLN A 1 294 ? -12.142 2.915 -37.628 1.00 52.41 294 GLN A CA 1
ATOM 2335 C C . GLN A 1 294 ? -12.202 4.272 -36.930 1.00 52.41 294 GLN A C 1
ATOM 2337 O O . GLN A 1 294 ? -12.961 5.124 -37.376 1.00 52.41 294 GLN A O 1
ATOM 2342 N N . GLN A 1 295 ? -11.366 4.507 -35.913 1.00 51.53 295 GLN A N 1
ATOM 2343 C CA . GLN A 1 295 ? -11.230 5.840 -35.311 1.00 51.53 295 GLN A CA 1
ATOM 2344 C C . GLN A 1 295 ? -10.634 6.837 -36.312 1.00 51.53 295 GLN A C 1
ATOM 2346 O O . GLN A 1 295 ? -11.079 7.978 -36.380 1.00 51.53 295 GLN A O 1
ATOM 2351 N N . LYS A 1 296 ? -9.694 6.389 -37.156 1.00 54.75 296 LYS A N 1
ATOM 2352 C CA . LYS A 1 296 ? -9.154 7.204 -38.250 1.00 54.75 296 LYS A CA 1
ATOM 2353 C C . LYS A 1 296 ? -10.193 7.493 -39.336 1.00 54.75 296 LYS A C 1
ATOM 2355 O O . LYS A 1 296 ? -10.306 8.635 -39.753 1.00 54.75 296 LYS A O 1
ATOM 2360 N N . LYS A 1 297 ? -11.002 6.501 -39.730 1.00 60.22 297 LYS A N 1
ATOM 2361 C CA . LYS A 1 297 ? -12.101 6.697 -40.692 1.00 60.22 297 LYS A CA 1
ATOM 2362 C C . LYS A 1 297 ? -13.241 7.558 -40.151 1.00 60.22 297 LYS A C 1
ATOM 2364 O O . LYS A 1 297 ? -13.821 8.301 -40.929 1.00 60.22 297 LYS A O 1
ATOM 2369 N N . GLN A 1 298 ? -13.564 7.478 -38.860 1.00 59.97 298 GLN A N 1
ATOM 2370 C CA . GLN A 1 298 ? -14.546 8.374 -38.240 1.00 59.97 298 GLN A CA 1
ATOM 2371 C C . GLN A 1 298 ? -14.020 9.809 -38.158 1.00 59.97 298 GLN A C 1
ATOM 2373 O O . GLN A 1 298 ? -14.738 10.719 -38.545 1.00 59.97 298 GLN A O 1
ATOM 2378 N N . ALA A 1 299 ? -12.754 10.012 -37.781 1.00 63.12 299 ALA A N 1
ATOM 2379 C CA . ALA A 1 299 ? -12.136 11.339 -37.789 1.00 63.12 299 ALA A CA 1
ATOM 2380 C C . ALA A 1 299 ? -12.002 11.927 -39.212 1.00 63.12 299 ALA A C 1
ATOM 2382 O O . ALA A 1 299 ? -12.200 13.123 -39.418 1.00 63.12 299 ALA A O 1
ATOM 2383 N N . GLU A 1 300 ? -11.704 11.097 -40.217 1.00 67.75 300 GLU A N 1
ATOM 2384 C CA . GLU A 1 300 ? -11.697 11.507 -41.629 1.00 67.75 300 GLU A CA 1
ATOM 2385 C C . GLU A 1 300 ? -13.116 11.846 -42.129 1.00 67.75 300 GLU A C 1
ATOM 2387 O O . GLU A 1 300 ? -13.288 12.851 -42.808 1.00 67.75 300 GLU A O 1
ATOM 2392 N N . GLN A 1 301 ? -14.150 11.101 -41.723 1.00 66.88 301 GLN A N 1
ATOM 2393 C CA . GLN A 1 301 ? -15.544 11.401 -42.086 1.00 66.88 301 GLN A CA 1
ATOM 2394 C C . GLN A 1 301 ? -16.106 12.648 -41.390 1.00 66.88 301 GLN A C 1
ATOM 2396 O O . GLN A 1 301 ? -16.839 13.407 -42.018 1.00 66.88 301 GLN A O 1
ATOM 2401 N N . GLU A 1 302 ? -15.745 12.889 -40.128 1.00 67.94 302 GLU A N 1
ATOM 2402 C CA . GLU A 1 302 ? -16.145 14.094 -39.387 1.00 67.94 302 GLU A CA 1
ATOM 2403 C C . GLU A 1 302 ? -15.424 15.350 -39.912 1.00 67.94 302 GLU A C 1
ATOM 2405 O O . GLU A 1 302 ? -16.011 16.429 -39.963 1.00 67.94 302 GLU A O 1
ATOM 2410 N N . SER A 1 303 ? -14.183 15.217 -40.402 1.00 65.69 303 SER A N 1
ATOM 2411 C CA . SER A 1 303 ? -13.465 16.338 -41.034 1.00 65.69 303 SER A CA 1
ATOM 2412 C C . SER A 1 303 ? -13.935 16.670 -42.459 1.00 65.69 303 SER A C 1
ATOM 2414 O O . SER A 1 303 ? -13.799 17.819 -42.884 1.00 65.69 303 SER A O 1
ATOM 2416 N N . GLU A 1 304 ? -14.529 15.718 -43.189 1.00 61.50 304 GLU A N 1
ATOM 2417 C CA . GLU A 1 304 ? -15.160 15.968 -44.495 1.00 61.50 304 GLU A CA 1
ATOM 2418 C C . GLU A 1 304 ? -16.572 16.578 -44.370 1.00 61.50 304 GLU A C 1
ATOM 2420 O O . GLU A 1 304 ? -16.970 17.374 -45.227 1.00 61.50 304 GLU A O 1
ATOM 2425 N N . SER A 1 305 ? -17.318 16.282 -43.295 1.00 55.25 305 SER A N 1
ATOM 2426 C CA . SER A 1 305 ? -18.638 16.892 -43.057 1.00 55.25 305 SER A CA 1
ATOM 2427 C C . SER A 1 305 ? -18.570 18.376 -42.685 1.00 55.25 305 SER A C 1
ATOM 2429 O O . SER A 1 305 ? -19.463 19.131 -43.056 1.00 55.25 305 SER A O 1
ATOM 2431 N N . ASP A 1 306 ? -17.485 18.830 -42.054 1.00 55.94 306 ASP A N 1
ATOM 2432 C CA . ASP A 1 306 ? -17.304 20.245 -41.685 1.00 55.94 306 ASP A CA 1
ATOM 2433 C C . ASP A 1 306 ? -16.885 21.147 -42.866 1.00 55.94 306 ASP A C 1
ATOM 2435 O O . ASP A 1 306 ? -16.844 22.372 -42.737 1.00 55.94 306 ASP A O 1
ATOM 2439 N N . GLN A 1 307 ? -16.589 20.575 -44.040 1.00 53.88 307 GLN A N 1
ATOM 2440 C CA . GLN A 1 307 ? -16.217 21.337 -45.243 1.00 53.88 307 GLN A CA 1
ATOM 2441 C C . GLN A 1 307 ? -17.367 21.555 -46.236 1.00 53.88 307 GLN A C 1
ATOM 2443 O O . GLN A 1 307 ? -17.170 22.250 -47.231 1.00 53.88 307 GLN A O 1
ATOM 2448 N N . THR A 1 308 ? -18.555 20.990 -45.996 1.00 52.94 308 THR A N 1
ATOM 2449 C CA . THR A 1 308 ? -19.697 21.102 -46.927 1.00 52.94 308 THR A CA 1
ATOM 2450 C C . THR A 1 308 ? -20.739 22.162 -46.560 1.00 52.94 308 THR A C 1
ATOM 2452 O O . THR A 1 308 ? -21.608 22.432 -47.385 1.00 52.94 308 THR A O 1
ATOM 2455 N N . ASP A 1 309 ? -20.597 22.837 -45.415 1.00 52.00 309 ASP A N 1
ATOM 2456 C CA . ASP A 1 309 ? -21.485 23.924 -44.969 1.00 52.00 309 ASP A CA 1
ATOM 2457 C C . ASP A 1 309 ? -20.768 25.295 -44.902 1.00 52.00 309 ASP A C 1
ATOM 2459 O O . ASP A 1 309 ? -20.729 25.954 -43.862 1.00 52.00 309 ASP A O 1
ATOM 2463 N N . ASN A 1 310 ? -20.206 25.745 -46.033 1.00 47.69 310 ASN A N 1
ATOM 2464 C CA . ASN A 1 310 ? -19.830 27.149 -46.285 1.00 47.69 310 ASN A CA 1
ATOM 2465 C C . ASN A 1 310 ? -20.126 27.565 -47.731 1.00 47.69 310 ASN A C 1
ATOM 2467 O O . ASN A 1 310 ? -19.692 26.842 -48.656 1.00 47.69 310 ASN A O 1
#

Sequence (310 aa):
MEIRRRDRNNEADLPTDVPYPKLAQTGPDGRIARLRQLPDILALRSNPTVGPKTAEAIMPLVYLRRYKMETSVIDNLDLYWELTNGMIENLNMGDINEMGRAADMIKPLVPEVTLSQDLLNRQILTRVQGGMNKHIVREYKKAITDEIQVLDGEKGLEEVMRFVLDDSLQEAKLAYEGLLVELMSNIGKIVDATDLDSSEVEALAKLEKVPSLDPAEQMLQIEEFDNAFRK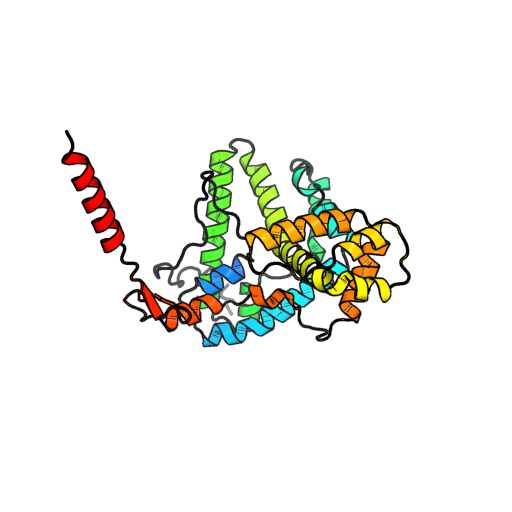LSYDEGMKIFTALRENREFENLSPTISAIDVMHDRKKIMEGDAMGLKITDKRTDEVRFNSVDQQKKQAEQESESDQTDN

Radius of gyration: 23.23 Å; chains: 1; bounding box: 65×50×72 Å

Secondary structure (DSSP, 8-state):
-------TT--TTS-TTS----S--B-TTSSBPPPSS-HHHHHHHH-TT--HHHHHHHHHHHHHHHHHHHHHHHHTHHHHHHIIIIITTT--TT-HHHHHHHHHHHGGGS-SS-HHHHHHHTTSS-HHHHHHHHHHHHHHHHHHHHHHHHHHGGGHHHHHHHHHHHHHTHHHHHHHHHHHHHHHTTHHHHHHTTT---HHHHHHHTT--PPPSSHHHHHHHHHHHHHHHTTS-HHHHHHHHHHHHHT-SSTT--GGGGGG-TTHHHHHHHHS-TTS--EE-TTT--EE---HHHHHHHHHHHHHHTTS--

Foldseek 3Di:
DDPPPPPPPPLVPAPPVDDWDAQFDQDPVRATDDDLDQLLLVLLLGQPPRDPVLLVVLLVVVFLVLLVLLVLCLVLVVLVCCLPVCLLVPQDPVDPVSVVVLCVSLVSNADPDDSLVVCVVVVSDDPNRSSSSVVSSVVNLVSNLVRLCVPVPPCSVVVNVSVVSVSRNSSSVSSVLLLLLLCLQCVLVLVVVDPDDDPLSVVLNVSRDNADPDPVSNVVSSVVSVVSLVVDDPVVNSSSSVSSCVPDPDNRGRPSSVVSRSCPVVVQCVVAPVPFDFRQDPVPRDTDGDDPVVVVVVVVVVVVVVPPPD